Protein AF-A0A835G910-F1 (afdb_monomer)

Secondary structure (DSSP, 8-state):
---PPPHHHHHHHHTTS-HHHHHHHTTT-HHHHHHHHHHHHH-THHHHHHHHHS-HHHHHHHHHHH-TTS--S-GGG---HHHHHHHHHHHHHHHHHHHSPPPP-----TTTS-SEEEEEEETTEEEEEETTSEEEEEETTB-SS-SEEEE-SS-EEEEEEEEETTEEEEEEEETT-BEEEEETTTTEEEE-TT-B-SEEEE-SSSS-EEEEETTEEEEE--------S--

Nearest PDB structures (foldseek):
  5juy-assembly1_G  TM=7.489E-01  e=8.190E-05  Homo sapiens
  7mq9-assembly1_LR  TM=7.964E-01  e=1.642E-04  Homo sapiens
  5juy-assembly1_A  TM=7.489E-01  e=1.302E-04  Homo sapiens
  8d30-assembly1_A  TM=7.767E-01  e=3.915E-04  Homo sapiens
  5l9u-assembly1_R  TM=7.281E-01  e=4.463E-03  Homo sapiens

Sequence (231 aa):
MEMIFPNEVWLEIFKKIDMQKLMELRLVCHQFYDLIEYLLNTNPEWKVLADETILYECLEMTMQRAYPYELVSHWMDIHDPVLWRGTYLSYKKWQKVLVNTFTQDTIDTTASFGNISCICTFDTFIAIAFDNGFIAVYSIDDISNPFYVANHGNDLVQVEFWYADGKVMVVSVGVDCALKFWDTQSKNEISSNGFFANSISSGECRHFCIGDMGGILTSYERVDNLYNIGT

InterPro domains:
  IPR001810 F-box domain [PF12937] (6-37)
  IPR001810 F-box domain [PS50181] (1-49)
  IPR001810 F-box domain [SM00256] (5-45)
  IPR015943 WD40/YVTN repeat-like-containing domain superfamily [G3DSA:2.130.10.10] (88-225)
  IPR036047 F-box-like domain superfamily [SSF81383] (5-94)
  IPR036322 WD40-repeat-containing domain superfamily [SSF50978] (107-194)

pLDDT: mean 88.18, std 12.1, range [39.59, 97.88]

Foldseek 3Di:
DDDDDDLVVVLVVLVPDDLVVLVVQLPVDVSSVVSSCVCQQPDQCLQVLCPVPPDPVCQQVLLCVLPVPDPRPPVVPDRGSVSSSSSNVSVVVVVCVVVDDDDDDDQDPDPPAAAFQDWEDDDQKIWTAHQQQKIFIPGVVDSPGGLAIDGRRHGWNDKYWADAPNFIWIWTAHPVQWIWIAGSVVNDTPDTPPHGAPDWDYDPPHAWIWGHHPNDTDTDHDDDPPPPDDD

Solvent-accessible surface area (backbone atoms only — not comparable to full-atom values): 13536 Å² total; per-residue (Å²): 131,86,85,73,77,55,69,69,59,50,51,60,54,54,74,75,46,57,71,69,61,48,62,58,48,37,73,74,41,71,70,44,27,54,56,44,50,52,50,58,50,65,34,64,61,29,47,56,54,30,63,75,72,41,57,77,91,46,45,60,62,36,35,36,69,55,36,77,86,52,91,73,86,58,66,87,78,62,77,58,20,49,62,28,40,44,21,38,52,42,50,52,51,54,56,44,64,76,70,50,86,76,87,86,82,82,74,88,56,80,88,81,51,65,54,79,54,35,70,31,75,53,96,60,35,38,40,41,30,10,49,66,10,36,32,41,30,27,35,72,93,46,59,88,52,60,82,42,75,50,71,74,77,42,37,39,66,45,53,41,62,42,59,44,94,96,41,60,27,42,37,38,28,27,79,85,23,42,30,37,35,31,36,66,85,80,69,41,79,74,49,50,86,94,41,65,21,79,47,77,48,60,50,96,88,69,36,38,41,37,24,34,50,95,87,44,79,43,79,44,70,84,76,75,84,77,84,78,74,84,132

Organism: Spodoptera exigua (NCBI:txid7107)

Mean predicted aligned error: 8.83 Å

Radius of gyration: 24.17 Å; Cα contacts (8 Å, |Δi|>4): 363; chains: 1; bounding box: 60×42×68 Å

Structure (mmCIF, N/CA/C/O backbone):
data_AF-A0A835G910-F1
#
_entry.id   AF-A0A835G910-F1
#
loop_
_atom_site.group_PDB
_atom_site.id
_atom_site.type_symbol
_atom_site.label_atom_id
_atom_site.label_alt_id
_atom_site.label_comp_id
_atom_site.label_asym_id
_atom_site.label_entity_id
_atom_site.label_seq_id
_atom_site.pdbx_PDB_ins_code
_atom_site.Cartn_x
_atom_site.Cartn_y
_atom_site.Cartn_z
_atom_site.occupancy
_atom_site.B_iso_or_equiv
_atom_site.auth_seq_id
_atom_site.auth_comp_id
_atom_site.auth_asym_id
_atom_site.auth_atom_id
_atom_site.pdbx_PDB_model_num
ATOM 1 N N . MET A 1 1 ? -37.571 -22.398 23.770 1.00 51.44 1 MET A N 1
ATOM 2 C CA . MET A 1 1 ? -37.413 -21.069 23.152 1.00 51.44 1 MET A CA 1
ATOM 3 C C . MET A 1 1 ? -36.401 -20.354 24.027 1.00 51.44 1 MET A C 1
ATOM 5 O O . MET A 1 1 ? -36.737 -20.038 25.161 1.00 51.44 1 MET A O 1
ATOM 9 N N . GLU A 1 2 ? -35.136 -20.296 23.609 1.00 64.50 2 GLU A N 1
ATOM 10 C CA . GLU A 1 2 ? -34.107 -19.598 24.390 1.00 64.50 2 GLU A CA 1
ATOM 11 C C . GLU A 1 2 ? -34.466 -18.114 24.422 1.00 64.50 2 GLU A C 1
ATOM 13 O O . GLU A 1 2 ? -34.648 -17.489 23.378 1.00 64.50 2 GLU A O 1
ATOM 18 N N . MET A 1 3 ? -34.658 -17.573 25.623 1.00 57.66 3 MET A N 1
ATOM 19 C CA . MET A 1 3 ? -34.882 -16.145 25.793 1.00 57.66 3 MET A CA 1
ATOM 20 C C . MET A 1 3 ? -33.545 -15.438 25.599 1.00 57.66 3 MET A C 1
ATOM 22 O O . MET A 1 3 ? -32.715 -15.407 26.504 1.00 57.66 3 MET A O 1
ATOM 26 N N . ILE A 1 4 ? -33.332 -14.902 24.402 1.00 87.44 4 ILE A N 1
ATOM 27 C CA . ILE A 1 4 ? -32.224 -13.995 24.113 1.00 87.44 4 ILE A CA 1
ATOM 28 C C . ILE A 1 4 ? -32.605 -12.625 24.684 1.00 87.44 4 ILE A C 1
ATOM 30 O O . ILE A 1 4 ? -33.729 -12.158 24.486 1.00 87.44 4 ILE A O 1
ATOM 34 N N . PHE A 1 5 ? -31.692 -11.990 25.422 1.00 94.38 5 PHE A N 1
ATOM 35 C CA . PHE A 1 5 ? -31.911 -10.627 25.904 1.00 94.38 5 PHE A CA 1
ATOM 36 C C . PHE A 1 5 ? -32.146 -9.659 24.726 1.00 94.38 5 PHE A C 1
ATOM 38 O O . PHE A 1 5 ? -31.501 -9.809 23.685 1.00 94.38 5 PHE A O 1
ATOM 45 N N . PRO A 1 6 ? -33.022 -8.649 24.879 1.00 96.19 6 PRO A N 1
ATOM 46 C CA . PRO A 1 6 ? -33.164 -7.573 23.899 1.00 96.19 6 PRO A CA 1
ATOM 47 C C . PRO A 1 6 ? -31.840 -6.835 23.645 1.00 96.19 6 PRO A C 1
ATOM 49 O O . PRO A 1 6 ? -30.977 -6.769 24.525 1.00 96.19 6 PRO A O 1
ATOM 52 N N . ASN A 1 7 ? -31.692 -6.243 22.456 1.00 96.50 7 ASN A N 1
ATOM 53 C CA . ASN A 1 7 ? -30.478 -5.524 22.050 1.00 96.50 7 ASN A CA 1
ATOM 54 C C . ASN A 1 7 ? -30.114 -4.394 23.024 1.00 96.50 7 ASN A C 1
ATOM 56 O O . ASN A 1 7 ? -28.942 -4.180 23.311 1.00 96.50 7 ASN A O 1
ATOM 60 N N . GLU A 1 8 ? -31.108 -3.707 23.581 1.00 97.00 8 GLU A N 1
ATOM 61 C CA . GLU A 1 8 ? -30.927 -2.611 24.534 1.00 97.00 8 GLU A CA 1
ATOM 62 C C . GLU A 1 8 ? -30.255 -3.097 25.823 1.00 97.00 8 GLU A C 1
ATOM 64 O O . GLU A 1 8 ? -29.371 -2.432 26.359 1.00 97.00 8 GLU A O 1
ATOM 69 N N . VAL A 1 9 ? -30.627 -4.293 26.292 1.00 97.31 9 VAL A N 1
ATOM 70 C CA . VAL A 1 9 ? -30.024 -4.911 27.479 1.00 97.31 9 VAL A CA 1
ATOM 71 C C . VAL A 1 9 ? -28.571 -5.285 27.195 1.00 97.31 9 VAL A C 1
ATOM 73 O O . VAL A 1 9 ? -27.700 -5.018 28.022 1.00 97.31 9 VAL A O 1
ATOM 76 N N . TRP A 1 10 ? -28.284 -5.840 26.014 1.00 97.31 10 TRP A N 1
ATOM 77 C CA . TRP A 1 10 ? -26.910 -6.136 25.602 1.00 97.31 10 TRP A CA 1
ATOM 78 C C . TRP A 1 10 ? -26.043 -4.884 25.496 1.00 97.31 10 TRP A C 1
ATOM 80 O O . TRP A 1 10 ? -24.913 -4.899 25.975 1.00 97.31 10 TRP A O 1
ATOM 90 N N . LEU A 1 11 ? -26.567 -3.791 24.937 1.00 97.62 11 LEU A N 1
ATOM 91 C CA . LEU A 1 11 ? -25.843 -2.522 24.852 1.00 97.62 11 LEU A CA 1
ATOM 92 C C . LEU A 1 11 ? -25.475 -1.988 26.244 1.00 97.62 11 LEU A C 1
ATOM 94 O O . LEU A 1 11 ? -24.344 -1.552 26.447 1.00 97.62 11 LEU A O 1
ATOM 98 N N . GLU A 1 12 ? -26.384 -2.066 27.219 1.00 97.81 12 GLU A N 1
ATOM 99 C CA . GLU A 1 12 ? -26.088 -1.669 28.602 1.00 97.81 12 GLU A CA 1
ATOM 100 C C . GLU A 1 12 ? -25.053 -2.576 29.274 1.00 97.81 12 GLU A C 1
ATOM 102 O O . GLU A 1 12 ? -24.200 -2.084 30.014 1.00 97.81 12 GLU A O 1
ATOM 107 N N . ILE A 1 13 ? -25.073 -3.882 28.986 1.00 97.38 13 ILE A N 1
ATOM 108 C CA . ILE A 1 13 ? -24.040 -4.816 29.452 1.00 97.38 13 ILE A CA 1
ATOM 109 C C . ILE A 1 13 ? -22.684 -4.447 28.841 1.00 97.38 13 ILE A C 1
ATOM 111 O O . ILE A 1 13 ? -21.707 -4.272 29.566 1.00 97.38 13 ILE A O 1
ATOM 115 N N . PHE A 1 14 ? -22.621 -4.283 27.521 1.00 97.56 14 PHE A N 1
ATOM 116 C CA . PHE A 1 14 ? -21.398 -3.977 26.783 1.00 97.56 14 PHE A CA 1
ATOM 117 C C . PHE A 1 14 ? -20.762 -2.646 27.191 1.00 97.56 14 PHE A C 1
ATOM 119 O O . PHE A 1 14 ? -19.541 -2.579 27.296 1.00 97.56 14 PHE A O 1
ATOM 126 N N . LYS A 1 15 ? -21.556 -1.625 27.539 1.00 96.31 15 LYS A N 1
ATOM 127 C CA . LYS A 1 15 ? -21.057 -0.356 28.108 1.00 96.31 15 LYS A CA 1
ATOM 128 C C . LYS A 1 15 ? -20.297 -0.515 29.433 1.00 96.31 15 LYS A C 1
ATOM 130 O O . LYS A 1 15 ? -19.615 0.414 29.852 1.00 96.31 15 LYS A O 1
ATOM 135 N N . LYS A 1 16 ? -20.444 -1.643 30.137 1.00 96.88 16 LYS A N 1
ATOM 136 C CA . LYS A 1 16 ? -19.723 -1.938 31.392 1.00 96.88 16 LYS A CA 1
ATOM 137 C C . LYS A 1 16 ? -18.460 -2.769 31.180 1.00 96.88 16 LYS A C 1
ATOM 139 O O . LYS A 1 16 ? -17.749 -3.035 32.148 1.00 96.88 16 LYS A O 1
ATOM 144 N N . ILE A 1 17 ? -18.199 -3.207 29.953 1.00 96.12 17 ILE A N 1
ATOM 145 C CA . ILE A 1 17 ? -17.043 -4.027 29.601 1.00 96.12 17 ILE A CA 1
ATOM 146 C C . ILE A 1 17 ? -15.925 -3.104 29.120 1.00 96.12 17 ILE A C 1
ATOM 148 O O . ILE A 1 17 ? -16.169 -2.138 28.403 1.00 96.12 17 ILE A O 1
ATOM 152 N N . ASP A 1 18 ? -14.688 -3.399 29.520 1.00 93.06 18 ASP A N 1
ATOM 153 C CA . ASP A 1 18 ? -13.531 -2.670 29.016 1.00 93.06 18 ASP A CA 1
ATOM 154 C C . ASP A 1 18 ? -13.390 -2.828 27.494 1.00 93.06 18 ASP A C 1
ATOM 156 O O . ASP A 1 18 ? -13.735 -3.854 26.905 1.00 93.06 18 ASP A O 1
ATOM 160 N N . MET A 1 19 ? -12.860 -1.795 26.848 1.00 89.69 19 MET A N 1
ATOM 161 C CA . MET A 1 19 ? -12.811 -1.703 25.391 1.00 89.69 19 MET A CA 1
ATOM 162 C C . MET A 1 19 ? -12.009 -2.841 24.738 1.00 89.69 19 MET A C 1
ATOM 164 O O . MET A 1 19 ? -12.332 -3.261 23.627 1.00 89.69 19 MET A O 1
ATOM 168 N N . GLN A 1 20 ? -10.997 -3.380 25.428 1.00 86.81 20 GLN A N 1
ATOM 169 C CA . GLN A 1 20 ? -10.209 -4.507 24.931 1.00 86.81 20 GLN A CA 1
ATOM 170 C C . GLN A 1 20 ? -11.054 -5.783 24.865 1.00 86.81 20 GLN A C 1
ATOM 172 O O . GLN A 1 20 ? -11.150 -6.391 23.800 1.00 86.81 20 GLN A O 1
ATOM 177 N N . LYS A 1 21 ? -11.722 -6.160 25.961 1.00 94.38 21 LYS A N 1
ATOM 178 C CA . LYS A 1 21 ? -12.641 -7.309 25.959 1.00 94.38 21 LYS A CA 1
ATOM 179 C C . LYS A 1 21 ? -13.809 -7.104 25.006 1.00 94.38 21 LYS A C 1
ATOM 181 O O . LYS A 1 21 ? -14.261 -8.052 24.370 1.00 94.38 21 LYS A O 1
ATOM 186 N N . LEU A 1 22 ? -14.285 -5.868 24.870 1.00 94.81 22 LEU A N 1
ATOM 187 C CA . LEU A 1 22 ? -15.349 -5.542 23.932 1.00 94.81 22 LEU A CA 1
ATOM 188 C C . LEU A 1 22 ? -14.925 -5.840 22.482 1.00 94.81 22 LEU A C 1
ATOM 190 O O . LEU A 1 22 ? -15.699 -6.414 21.722 1.00 94.81 22 LEU A O 1
ATOM 194 N N . MET A 1 23 ? -13.673 -5.548 22.116 1.00 91.50 23 MET A N 1
ATOM 195 C CA . MET A 1 23 ? -13.124 -5.908 20.804 1.00 91.50 23 MET A CA 1
ATOM 196 C C . MET A 1 23 ? -13.056 -7.425 20.578 1.00 91.50 23 MET A C 1
ATOM 198 O O . MET A 1 23 ? -13.309 -7.871 19.462 1.00 91.50 23 MET A O 1
ATOM 202 N N . GLU A 1 24 ? -12.756 -8.217 21.609 1.00 94.44 24 GLU A N 1
ATOM 203 C CA . GLU A 1 24 ? -12.730 -9.687 21.528 1.00 94.44 24 GLU A CA 1
ATOM 204 C C . GLU A 1 24 ? -14.141 -10.277 21.361 1.00 94.44 24 GLU A C 1
ATOM 206 O O . GLU A 1 24 ? -14.349 -11.189 20.558 1.00 94.44 24 GLU A O 1
ATOM 211 N N . LEU A 1 25 ? -15.138 -9.710 22.050 1.00 96.69 25 LEU A N 1
ATOM 212 C CA . LEU A 1 25 ? -16.534 -10.161 21.989 1.00 96.69 25 LEU A CA 1
ATOM 213 C C . LEU A 1 25 ? -17.178 -10.008 20.602 1.00 96.69 25 LEU A C 1
ATOM 215 O O . LEU A 1 25 ? -18.154 -10.699 20.306 1.00 96.69 25 LEU A O 1
ATOM 219 N N . ARG A 1 26 ? -16.609 -9.176 19.720 1.00 95.88 26 ARG A N 1
ATOM 220 C CA . ARG A 1 26 ? -17.032 -9.056 18.310 1.00 95.88 26 ARG A CA 1
ATOM 221 C C . ARG A 1 26 ? -16.946 -10.376 17.546 1.00 95.88 26 ARG A C 1
ATOM 223 O O . ARG A 1 26 ? -17.646 -10.546 16.555 1.00 95.88 26 ARG A O 1
ATOM 230 N N . LEU A 1 27 ? -16.088 -11.296 17.989 1.00 95.38 27 LEU A N 1
ATOM 231 C CA . LEU A 1 27 ? -15.851 -12.580 17.328 1.00 95.38 27 LEU A CA 1
ATOM 232 C C . LEU A 1 27 ? -16.850 -13.672 17.745 1.00 95.38 27 LEU A C 1
ATOM 234 O O . LEU A 1 27 ? -16.805 -14.769 17.196 1.00 95.38 27 LEU A O 1
ATOM 238 N N . VAL A 1 28 ? -17.741 -13.399 18.707 1.00 96.25 28 VAL A N 1
ATOM 239 C CA . VAL A 1 28 ? -18.677 -14.399 19.250 1.00 96.25 28 VAL A CA 1
ATOM 240 C C . VAL A 1 28 ? -19.789 -14.732 18.254 1.00 96.25 28 VAL A C 1
ATOM 242 O O . VAL A 1 28 ? -20.023 -15.901 17.953 1.00 96.25 28 VAL A O 1
ATOM 245 N N . CYS A 1 29 ? -20.502 -13.719 17.755 1.00 95.88 29 CYS A N 1
ATOM 246 C CA . CYS A 1 29 ? -21.565 -13.879 16.763 1.00 95.88 29 CYS A CA 1
ATOM 247 C C . CYS A 1 29 ? -21.855 -12.554 16.038 1.00 95.88 29 CYS A C 1
ATOM 249 O O . CYS A 1 29 ? -21.469 -11.482 16.503 1.00 95.88 29 CYS A O 1
ATOM 251 N N . HIS A 1 30 ? -22.593 -12.621 14.924 1.00 95.94 30 HIS A N 1
ATOM 252 C CA . HIS A 1 30 ? -22.945 -11.442 14.121 1.00 95.94 30 HIS A CA 1
ATOM 253 C C . HIS A 1 30 ? -23.729 -10.386 14.918 1.00 95.94 30 HIS A C 1
ATOM 255 O O . HIS A 1 30 ? -23.443 -9.200 14.821 1.00 95.94 30 HIS A O 1
ATOM 261 N N . GLN A 1 31 ? -24.677 -10.802 15.766 1.00 95.62 31 GLN A N 1
ATOM 262 C CA . GLN A 1 31 ? -25.441 -9.863 16.595 1.00 95.62 31 GLN A CA 1
ATOM 263 C C . GLN A 1 31 ? -24.531 -9.086 17.559 1.00 95.62 31 GLN A C 1
ATOM 265 O O . GLN A 1 31 ? -24.699 -7.882 17.737 1.00 95.62 31 GLN A O 1
ATOM 270 N N . PHE A 1 32 ? -23.558 -9.762 18.178 1.00 97.12 32 PHE A N 1
ATOM 271 C CA . PHE A 1 32 ? -22.584 -9.108 19.053 1.00 97.12 32 PHE A CA 1
ATOM 272 C C . PHE A 1 32 ? -21.709 -8.152 18.256 1.00 97.12 32 PHE A C 1
ATOM 274 O O . PHE A 1 32 ? -21.513 -7.023 18.692 1.00 97.12 32 PHE A O 1
ATOM 281 N N . TYR A 1 33 ? -21.240 -8.574 17.080 1.00 97.12 33 TYR A N 1
ATOM 282 C CA . TYR A 1 33 ? -20.486 -7.715 16.177 1.00 97.12 33 TYR A CA 1
ATOM 283 C C . TYR A 1 33 ? -21.224 -6.397 15.904 1.00 97.12 33 TYR A C 1
ATOM 285 O O . TYR A 1 33 ? -20.656 -5.339 16.156 1.00 97.12 33 TYR A O 1
ATOM 293 N N . ASP A 1 34 ? -22.491 -6.452 15.485 1.00 97.44 34 ASP A N 1
ATOM 294 C CA . ASP A 1 34 ? -23.269 -5.259 15.124 1.00 97.44 34 ASP A CA 1
ATOM 295 C C . ASP A 1 34 ? -23.470 -4.306 16.311 1.00 97.44 34 ASP A C 1
ATOM 297 O O . ASP A 1 34 ? -23.251 -3.098 16.201 1.00 97.44 34 ASP A O 1
ATOM 301 N N . LEU A 1 35 ? -23.864 -4.847 17.469 1.00 97.88 35 LEU A N 1
ATOM 302 C CA . LEU A 1 35 ? -24.107 -4.050 18.676 1.00 97.88 35 LEU A CA 1
ATOM 303 C C . LEU A 1 35 ? -22.820 -3.427 19.218 1.00 97.88 35 LEU A C 1
ATOM 305 O O . LEU A 1 35 ? -22.817 -2.278 19.663 1.00 97.88 35 LEU A O 1
ATOM 309 N N . ILE A 1 36 ? -21.722 -4.177 19.176 1.00 97.56 36 ILE A N 1
ATOM 310 C CA . ILE A 1 36 ? -20.419 -3.695 19.613 1.00 97.56 36 ILE A CA 1
ATOM 311 C C . ILE A 1 36 ? -19.896 -2.641 18.641 1.00 97.56 36 ILE A C 1
ATOM 313 O O . ILE A 1 36 ? -19.442 -1.595 19.090 1.00 97.56 36 ILE A O 1
ATOM 317 N N . GLU A 1 37 ? -19.992 -2.857 17.330 1.00 96.75 37 GLU A N 1
ATOM 318 C CA . GLU A 1 37 ? -19.599 -1.856 16.336 1.00 96.75 37 GLU A CA 1
ATOM 319 C C . GLU A 1 37 ? -20.382 -0.557 16.503 1.00 96.75 37 GLU A C 1
ATOM 321 O O . GLU A 1 37 ? -19.784 0.517 16.483 1.00 96.75 37 GLU A O 1
ATOM 326 N N . TYR A 1 38 ? -21.690 -0.640 16.757 1.00 97.12 38 TYR A N 1
ATOM 327 C CA . TYR A 1 38 ? -22.499 0.532 17.076 1.00 97.12 38 TYR A CA 1
ATOM 328 C C . TYR A 1 38 ? -21.955 1.298 18.296 1.00 97.12 38 TYR A C 1
ATOM 330 O O . TYR A 1 38 ? -21.775 2.515 18.228 1.00 97.12 38 TYR A O 1
ATOM 338 N N . LEU A 1 39 ? -21.638 0.605 19.396 1.00 96.94 39 LEU A N 1
ATOM 339 C CA . LEU A 1 39 ? -21.062 1.238 20.589 1.00 96.94 39 LEU A CA 1
ATOM 340 C C . LEU A 1 39 ? -19.685 1.839 20.317 1.00 96.94 39 LEU A C 1
ATOM 342 O O . LEU A 1 39 ? -19.416 2.972 20.703 1.00 96.94 39 LEU A O 1
ATOM 346 N N . LEU A 1 40 ? -18.808 1.100 19.641 1.00 95.38 40 LEU A N 1
ATOM 347 C CA . LEU A 1 40 ? -17.456 1.561 19.352 1.00 95.38 40 LEU A CA 1
ATOM 348 C C . LEU A 1 40 ? -17.468 2.765 18.404 1.00 95.38 40 LEU A C 1
ATOM 350 O O . LEU A 1 40 ? -16.673 3.674 18.599 1.00 95.38 40 LEU A O 1
ATOM 354 N N . ASN A 1 41 ? -18.372 2.817 17.425 1.00 95.69 41 ASN A N 1
ATOM 355 C CA . ASN A 1 41 ? -18.473 3.932 16.476 1.00 95.69 41 ASN A CA 1
ATOM 356 C C . ASN A 1 41 ? -19.171 5.169 17.052 1.00 95.69 41 ASN A C 1
ATOM 358 O O . ASN A 1 41 ? -19.133 6.231 16.440 1.00 95.69 41 ASN A O 1
ATOM 362 N N . THR A 1 42 ? -19.797 5.054 18.224 1.00 96.31 42 THR A N 1
ATOM 363 C CA . THR A 1 42 ? -20.460 6.176 18.908 1.00 96.31 42 THR A CA 1
ATOM 364 C C . THR A 1 42 ? -19.734 6.621 20.177 1.00 96.31 42 THR A C 1
ATOM 366 O O . THR A 1 42 ? -20.126 7.625 20.768 1.00 96.31 42 THR A O 1
ATOM 369 N N . ASN A 1 43 ? -18.673 5.921 20.599 1.00 94.88 43 ASN A N 1
ATOM 370 C CA . ASN A 1 43 ? -17.963 6.228 21.838 1.00 94.88 43 ASN A CA 1
ATOM 371 C C . ASN A 1 43 ? -16.996 7.426 21.666 1.00 94.88 43 ASN A C 1
ATOM 373 O O . ASN A 1 43 ? -15.967 7.279 21.004 1.00 94.88 43 ASN A O 1
ATOM 377 N N . PRO A 1 44 ? -17.244 8.591 22.299 1.00 94.88 44 PRO A N 1
ATOM 378 C CA . PRO A 1 44 ? -16.357 9.752 22.199 1.00 94.88 44 PRO A CA 1
ATOM 379 C C . PRO A 1 44 ? -15.003 9.565 22.909 1.00 94.88 44 PRO A C 1
ATOM 381 O O . PRO A 1 44 ? -14.077 10.341 22.669 1.00 94.88 44 PRO A O 1
ATOM 384 N N . GLU A 1 45 ? -14.853 8.544 23.760 1.00 94.38 45 GLU A N 1
ATOM 385 C CA . GLU A 1 45 ? -13.610 8.259 24.492 1.00 94.38 45 GLU A CA 1
ATOM 386 C C . GLU A 1 45 ? -12.432 7.936 23.567 1.00 94.38 45 GLU A C 1
ATOM 388 O O . GLU A 1 45 ? -11.285 8.075 23.980 1.00 94.38 45 GLU A O 1
ATOM 393 N N . TRP A 1 46 ? -12.675 7.567 22.304 1.00 95.50 46 TRP A N 1
ATOM 394 C CA . TRP A 1 46 ? -11.597 7.362 21.334 1.00 95.50 46 TRP A CA 1
ATOM 395 C C . TRP A 1 46 ? -10.717 8.591 21.144 1.00 95.50 46 TRP A C 1
ATOM 397 O O . TRP A 1 46 ? -9.509 8.437 20.979 1.00 95.50 46 TRP A O 1
ATOM 407 N N . LYS A 1 47 ? -11.304 9.794 21.194 1.00 96.25 47 LYS A N 1
ATOM 408 C CA . LYS A 1 47 ? -10.538 11.040 21.117 1.00 96.25 47 LYS A CA 1
ATOM 409 C C . LYS A 1 47 ? -9.599 11.166 22.311 1.00 96.25 47 LYS A C 1
ATOM 411 O O . LYS A 1 47 ? -8.406 11.353 22.126 1.00 96.25 47 LYS A O 1
ATOM 416 N N . VAL A 1 48 ? -10.126 10.952 23.518 1.00 95.50 48 VAL A N 1
ATOM 417 C CA . VAL A 1 48 ? -9.346 10.996 24.765 1.00 95.50 48 VAL A CA 1
ATOM 418 C C . VAL A 1 48 ? -8.211 9.970 24.730 1.00 95.50 48 VAL A C 1
ATOM 420 O O . VAL A 1 48 ? -7.064 10.310 24.990 1.00 95.50 48 VAL A O 1
ATOM 423 N N . LEU A 1 49 ? -8.499 8.731 24.321 1.00 94.69 49 LEU A N 1
ATOM 424 C CA . LEU A 1 49 ? -7.489 7.678 24.203 1.00 94.69 49 LEU A CA 1
ATOM 425 C C . LEU A 1 49 ? -6.401 8.016 23.179 1.00 94.69 49 LEU A C 1
ATOM 427 O O . LEU A 1 49 ? -5.226 7.730 23.417 1.00 94.69 49 LEU A O 1
ATOM 431 N N . ALA A 1 50 ? -6.772 8.585 22.031 1.00 95.69 50 ALA A N 1
ATOM 432 C CA . ALA A 1 50 ? -5.817 9.027 21.023 1.00 95.69 50 ALA A CA 1
ATOM 433 C C . ALA A 1 50 ? -4.939 10.167 21.558 1.00 95.69 50 ALA A C 1
ATOM 435 O O . ALA A 1 50 ? -3.717 10.049 21.488 1.00 95.69 50 ALA A O 1
ATOM 436 N N . ASP A 1 51 ? -5.547 11.195 22.153 1.00 95.31 51 ASP A N 1
ATOM 437 C CA . ASP A 1 51 ? -4.861 12.364 22.714 1.00 95.31 51 ASP A CA 1
ATOM 438 C C . ASP A 1 51 ? -3.891 11.986 23.850 1.00 95.31 51 ASP A C 1
ATOM 440 O O . ASP A 1 51 ? -2.807 12.553 23.959 1.00 95.31 51 ASP A O 1
ATOM 444 N N . GLU A 1 52 ? -4.241 11.004 24.686 1.00 96.12 52 GLU A N 1
ATOM 445 C CA . GLU A 1 52 ? -3.388 10.547 25.792 1.00 96.12 52 GLU A CA 1
ATOM 446 C C . GLU A 1 52 ? -2.253 9.608 25.349 1.00 96.12 52 GLU A C 1
ATOM 448 O O . GLU A 1 52 ? -1.216 9.531 26.012 1.00 96.12 52 GLU A O 1
ATOM 453 N N . THR A 1 53 ? -2.438 8.851 24.259 1.00 95.31 53 THR A N 1
ATOM 454 C CA . THR A 1 53 ? -1.498 7.780 23.868 1.00 95.31 53 THR A CA 1
ATOM 455 C C . THR A 1 53 ? -0.564 8.183 22.723 1.00 95.31 53 THR A C 1
ATOM 457 O O . THR A 1 53 ? 0.547 7.648 22.609 1.00 95.31 53 THR A O 1
ATOM 460 N N . ILE A 1 54 ? -1.016 9.067 21.835 1.00 95.94 54 ILE A N 1
ATOM 461 C CA . ILE A 1 54 ? -0.289 9.489 20.637 1.00 95.94 54 ILE A CA 1
ATOM 462 C C . ILE A 1 54 ? 0.335 10.851 20.922 1.00 95.94 54 ILE A C 1
ATOM 464 O O . ILE A 1 54 ? -0.326 11.749 21.432 1.00 95.94 54 ILE A O 1
ATOM 468 N N . LEU A 1 55 ? 1.614 11.017 20.574 1.00 95.25 55 LEU A N 1
ATOM 469 C CA . LEU A 1 55 ? 2.254 12.328 20.650 1.00 95.25 55 LEU A CA 1
ATOM 470 C C . LEU A 1 55 ? 1.476 13.331 19.797 1.00 95.25 55 LEU A C 1
ATOM 472 O O . LEU A 1 55 ? 1.107 13.030 18.661 1.00 95.25 55 LEU A O 1
ATOM 476 N N . TYR A 1 56 ? 1.268 14.523 20.342 1.00 92.69 56 TYR A N 1
ATOM 477 C CA . TYR A 1 56 ? 0.488 15.581 19.711 1.00 92.69 56 TYR A CA 1
ATOM 478 C C . TYR A 1 56 ? 0.972 15.887 18.283 1.00 92.69 56 TYR A C 1
ATOM 480 O O . TYR A 1 56 ? 0.176 15.986 17.353 1.00 92.69 56 TYR A O 1
ATOM 488 N N . GLU A 1 57 ? 2.289 15.926 18.083 1.00 92.56 57 GLU A N 1
ATOM 489 C CA . GLU A 1 57 ? 2.941 16.175 16.794 1.00 92.56 57 GLU A CA 1
ATOM 490 C C . GLU A 1 57 ? 2.744 15.030 15.785 1.00 92.56 57 GLU A C 1
ATOM 492 O O . GLU A 1 57 ? 2.968 15.199 14.589 1.00 92.56 57 GLU A O 1
ATOM 497 N N . CYS A 1 58 ? 2.338 13.848 16.254 1.00 93.50 58 CYS A N 1
ATOM 498 C CA . CYS A 1 58 ? 2.116 12.656 15.438 1.00 93.50 58 CYS A CA 1
ATOM 499 C C . CYS A 1 58 ? 0.633 12.390 15.144 1.00 93.50 58 CYS A C 1
ATOM 501 O O . CYS A 1 58 ? 0.346 11.527 14.310 1.00 93.50 58 CYS A O 1
ATOM 503 N N . LEU A 1 59 ? -0.304 13.083 15.803 1.00 94.06 59 LEU A N 1
ATOM 504 C CA . LEU A 1 59 ? -1.744 12.838 15.653 1.00 94.06 59 LEU A CA 1
ATOM 505 C C . LEU A 1 59 ? -2.214 13.046 14.215 1.00 94.06 59 LEU A C 1
ATOM 507 O O . LEU A 1 59 ? -2.815 12.142 13.637 1.00 94.06 59 LEU A O 1
ATOM 511 N N . GLU A 1 60 ? -1.873 14.188 13.618 1.00 93.06 60 GLU A N 1
ATOM 512 C CA . GLU A 1 60 ? -2.256 14.516 12.242 1.00 93.06 60 GLU A CA 1
ATOM 513 C C . GLU A 1 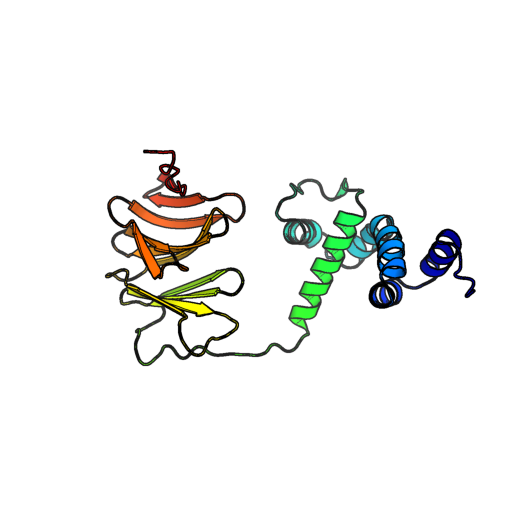60 ? -1.745 13.466 11.250 1.00 93.06 60 GLU A C 1
ATOM 515 O O . GLU A 1 60 ? -2.532 12.885 10.506 1.00 93.06 60 GLU A O 1
ATOM 520 N N . MET A 1 61 ? -0.448 13.138 11.303 1.00 91.12 61 MET A N 1
ATOM 521 C CA . MET A 1 61 ? 0.139 12.125 10.420 1.00 91.12 61 MET A CA 1
ATOM 522 C C . MET A 1 61 ? -0.473 10.738 10.639 1.00 91.12 61 MET A C 1
ATOM 524 O O . MET A 1 61 ? -0.651 9.974 9.691 1.00 91.12 61 MET A O 1
ATOM 528 N N . THR A 1 62 ? -0.786 10.379 11.886 1.00 94.31 62 THR A N 1
ATOM 529 C CA . THR A 1 62 ? -1.419 9.090 12.196 1.00 94.31 62 THR A CA 1
ATOM 530 C C . THR A 1 62 ? -2.827 9.029 11.616 1.00 94.31 62 THR A C 1
ATOM 532 O O . THR A 1 62 ? -3.209 8.002 11.054 1.00 94.31 62 THR A O 1
ATOM 535 N N . MET A 1 63 ? -3.579 10.126 11.719 1.00 94.62 63 MET A N 1
ATOM 536 C CA . MET A 1 63 ? -4.932 10.233 11.189 1.00 94.62 63 MET A CA 1
ATOM 537 C C . MET A 1 63 ? -4.928 10.212 9.657 1.00 94.62 63 MET A C 1
ATOM 539 O O . MET A 1 63 ? -5.664 9.427 9.070 1.00 94.62 63 MET A O 1
ATOM 543 N N . GLN A 1 64 ? -4.025 10.957 9.013 1.00 90.44 64 GLN A N 1
ATOM 544 C CA . GLN A 1 64 ? -3.819 10.915 7.559 1.00 90.44 64 GLN A CA 1
ATOM 545 C C . GLN A 1 64 ? -3.431 9.511 7.074 1.00 90.44 64 GLN A C 1
ATOM 547 O O . GLN A 1 64 ? -3.920 9.053 6.050 1.00 90.44 64 GLN A O 1
ATOM 552 N N . ARG A 1 65 ? -2.605 8.772 7.827 1.00 87.88 65 ARG A N 1
ATOM 553 C CA . ARG A 1 65 ? -2.285 7.370 7.499 1.00 87.88 65 ARG A CA 1
ATOM 554 C C . ARG A 1 65 ? -3.457 6.416 7.699 1.00 87.88 65 ARG A C 1
ATOM 556 O O . ARG A 1 65 ? -3.548 5.419 6.992 1.00 87.88 65 ARG A O 1
ATOM 563 N N . ALA A 1 66 ? -4.304 6.663 8.696 1.00 90.56 66 ALA A N 1
ATOM 564 C CA . ALA A 1 66 ? -5.506 5.865 8.921 1.00 90.56 66 ALA A CA 1
ATOM 565 C C . ALA A 1 66 ? -6.573 6.131 7.844 1.00 90.56 66 ALA A C 1
ATOM 567 O O . ALA A 1 66 ? -7.329 5.223 7.506 1.00 90.56 66 ALA A O 1
ATOM 568 N N . TYR A 1 67 ? -6.596 7.350 7.299 1.00 89.69 67 TYR A N 1
ATOM 569 C CA . TYR A 1 67 ? -7.593 7.839 6.350 1.00 89.69 67 TYR A CA 1
ATOM 570 C C . TYR A 1 67 ? -6.932 8.633 5.213 1.00 89.69 67 TYR A C 1
ATOM 572 O O . TYR A 1 67 ? -7.105 9.849 5.132 1.00 89.69 67 TYR A O 1
ATOM 580 N N . PRO A 1 68 ? -6.190 7.969 4.308 1.00 82.25 68 PRO A N 1
ATOM 581 C CA . PRO A 1 68 ? -5.415 8.648 3.261 1.00 82.25 68 PRO A CA 1
ATOM 582 C C . PRO A 1 68 ? -6.277 9.420 2.251 1.00 82.25 68 PRO A C 1
ATOM 584 O O . PRO A 1 68 ? -5.770 10.277 1.531 1.00 82.25 68 PRO A O 1
ATOM 587 N N . TYR A 1 69 ? -7.579 9.129 2.200 1.00 81.25 69 TYR A N 1
ATOM 588 C CA . TYR A 1 69 ? -8.536 9.774 1.301 1.00 81.25 69 TYR A CA 1
ATOM 589 C C . TYR A 1 69 ? -9.300 10.940 1.942 1.00 81.25 69 TYR A C 1
ATOM 591 O O . TYR A 1 69 ? -10.015 11.650 1.237 1.00 81.25 69 TYR A O 1
ATOM 599 N N . GLU A 1 70 ? -9.158 11.149 3.253 1.00 83.19 70 GLU A N 1
ATOM 600 C CA . GLU A 1 70 ? -9.813 12.239 3.972 1.00 83.19 70 GLU A CA 1
ATOM 601 C C . GLU A 1 70 ? -8.864 13.435 4.086 1.00 83.19 70 GLU A C 1
ATOM 603 O O . GLU A 1 70 ? -7.702 13.302 4.478 1.00 83.19 70 GLU A O 1
ATOM 608 N N . LEU A 1 71 ? -9.353 14.636 3.767 1.00 81.56 71 LEU A N 1
ATOM 609 C CA . LEU A 1 71 ? -8.564 15.855 3.936 1.00 81.56 71 LEU A CA 1
ATOM 610 C C . LEU A 1 71 ? -8.560 16.268 5.412 1.00 81.56 71 LEU A C 1
ATOM 612 O O . LEU A 1 71 ? -9.416 17.022 5.874 1.00 81.56 71 LEU A O 1
ATOM 616 N N . VAL A 1 72 ? -7.568 15.784 6.151 1.00 82.88 72 VAL A N 1
ATOM 617 C CA . VAL A 1 72 ? -7.374 16.107 7.567 1.00 82.88 72 VAL A CA 1
ATOM 618 C C . VAL A 1 72 ? -6.373 17.256 7.689 1.00 82.88 72 VAL A C 1
ATOM 620 O O . VAL A 1 72 ? -5.171 17.020 7.767 1.00 82.88 72 VAL A O 1
ATOM 623 N N . SER A 1 73 ? -6.861 18.500 7.687 1.00 78.12 73 SER A N 1
ATOM 624 C CA . SER A 1 73 ? -6.035 19.708 7.901 1.00 78.12 73 SER A CA 1
ATOM 625 C C . SER A 1 73 ? -6.279 20.396 9.252 1.00 78.12 73 SER A C 1
ATOM 627 O O . SER A 1 73 ? -5.468 21.206 9.692 1.00 78.12 73 SER A O 1
ATOM 629 N N . HIS A 1 74 ? -7.388 20.074 9.928 1.00 87.38 74 HIS A N 1
ATOM 630 C CA . HIS A 1 74 ? -7.789 20.660 11.215 1.00 87.38 74 HIS A CA 1
ATOM 631 C C . HIS A 1 74 ? -8.303 19.576 12.164 1.00 87.38 74 HIS A C 1
ATOM 633 O O . HIS A 1 74 ? -9.463 19.563 12.570 1.00 87.38 74 HIS A O 1
ATOM 639 N N . TRP A 1 75 ? -7.432 18.625 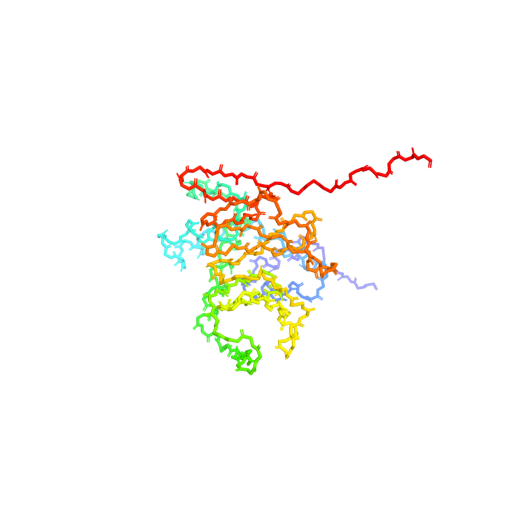12.505 1.00 89.88 75 TRP A N 1
ATOM 640 C CA . TRP A 1 75 ? -7.826 17.440 13.271 1.00 89.88 75 TRP A CA 1
ATOM 641 C C . TRP A 1 75 ? -8.443 17.761 14.644 1.00 89.88 75 TRP A C 1
ATOM 643 O O . TRP A 1 75 ? -9.254 16.988 15.149 1.00 89.88 75 TRP A O 1
ATOM 653 N N . MET A 1 76 ? -8.122 18.914 15.241 1.00 91.31 76 MET A N 1
ATOM 654 C CA . MET A 1 76 ? -8.692 19.340 16.527 1.00 91.31 76 MET A CA 1
ATOM 655 C C . MET A 1 76 ? -10.214 19.493 16.499 1.00 91.31 76 MET A C 1
ATOM 657 O O . MET A 1 76 ? -10.877 19.176 17.495 1.00 91.31 76 MET A O 1
ATOM 661 N N . ASP A 1 77 ? -10.742 19.940 15.358 1.00 93.62 77 ASP A N 1
ATOM 662 C CA . ASP A 1 77 ? -12.162 20.219 15.138 1.00 93.62 77 ASP A CA 1
ATOM 663 C C . ASP A 1 77 ? -12.947 18.951 14.764 1.00 93.62 77 ASP A C 1
ATOM 665 O O . ASP A 1 77 ? -14.171 18.972 14.625 1.00 93.62 77 ASP A O 1
ATOM 669 N N . ILE A 1 78 ? -12.259 17.814 14.619 1.00 93.62 78 ILE A N 1
ATOM 670 C CA . ILE A 1 78 ? -12.895 16.538 14.320 1.00 93.62 78 ILE A CA 1
ATOM 671 C C . ILE A 1 78 ? -13.569 16.007 15.586 1.00 93.62 78 ILE A C 1
ATOM 673 O O . ILE A 1 78 ? -12.940 15.774 16.627 1.00 93.62 78 ILE A O 1
ATOM 677 N N . HIS A 1 79 ? -14.874 15.775 15.469 1.00 94.00 79 HIS A N 1
ATOM 678 C CA . HIS A 1 79 ? -15.712 15.173 16.506 1.00 94.00 79 HIS A CA 1
ATOM 679 C C . HIS A 1 79 ? -16.196 13.766 16.149 1.00 94.00 79 HIS A C 1
ATOM 681 O O . HIS A 1 79 ? -16.846 13.136 16.978 1.00 94.00 79 HIS A O 1
ATOM 687 N N . ASP A 1 80 ? -15.885 13.274 14.947 1.00 95.19 80 ASP A N 1
ATOM 688 C CA . ASP A 1 80 ? -16.304 11.951 14.487 1.00 95.19 80 ASP A CA 1
ATOM 689 C C . ASP A 1 80 ? -15.574 10.842 15.273 1.00 95.19 80 ASP A C 1
ATOM 691 O O . ASP A 1 80 ? -14.356 10.678 15.114 1.00 95.19 80 ASP A O 1
ATOM 695 N N . PRO A 1 81 ? -16.281 10.057 16.110 1.00 95.12 81 PRO A N 1
ATOM 696 C CA . PRO A 1 81 ? -15.658 8.995 16.891 1.00 95.12 81 PRO A CA 1
ATOM 697 C C . PRO A 1 81 ? -15.037 7.892 16.027 1.00 95.12 81 PRO A C 1
ATOM 699 O O . PRO A 1 81 ? -14.088 7.247 16.469 1.00 95.12 81 PRO A O 1
ATOM 702 N N . VAL A 1 82 ? -15.527 7.679 14.801 1.00 95.19 82 VAL A N 1
ATOM 703 C CA . VAL A 1 82 ? -14.990 6.677 13.870 1.00 95.19 82 VAL A CA 1
ATOM 704 C C . VAL A 1 82 ? -13.588 7.077 13.425 1.00 95.19 82 VAL A C 1
ATOM 706 O O . VAL A 1 82 ? -12.662 6.263 13.498 1.00 95.19 82 VAL A O 1
ATOM 709 N N . LEU A 1 83 ? -13.386 8.346 13.053 1.00 95.44 83 LEU A N 1
ATOM 710 C CA . LEU A 1 83 ? -12.062 8.861 12.692 1.00 95.44 83 LEU A CA 1
ATOM 711 C C . LEU A 1 83 ? -11.078 8.727 13.861 1.00 95.44 83 LEU A C 1
ATOM 713 O O . LEU A 1 83 ? -9.965 8.217 13.696 1.00 95.44 83 LEU A O 1
ATOM 717 N N . TRP A 1 84 ? -11.505 9.075 15.073 1.00 96.56 84 TRP A N 1
ATOM 718 C CA . TRP A 1 84 ? -10.679 8.914 16.272 1.00 96.56 84 TRP A CA 1
ATOM 719 C C . TRP A 1 84 ? -10.348 7.452 16.579 1.00 96.56 84 TRP A C 1
ATOM 721 O O . TRP A 1 84 ? -9.189 7.120 16.845 1.00 96.56 84 TRP A O 1
ATOM 731 N N . ARG A 1 85 ? -11.331 6.555 16.455 1.00 95.38 85 ARG A N 1
ATOM 732 C CA . ARG A 1 85 ? -11.145 5.109 16.609 1.00 95.38 85 ARG A CA 1
ATOM 733 C C . ARG A 1 85 ? -10.096 4.574 15.641 1.00 95.38 85 ARG A C 1
ATOM 735 O O . ARG A 1 85 ? -9.155 3.907 16.069 1.00 95.38 85 ARG A O 1
ATOM 742 N N . GLY A 1 86 ? -10.233 4.855 14.345 1.00 95.38 86 GLY A N 1
ATOM 743 C CA . GLY A 1 86 ? -9.276 4.372 13.343 1.00 95.38 86 GLY A CA 1
ATOM 744 C C . GLY A 1 86 ? -7.879 4.954 13.533 1.00 95.38 86 GLY A C 1
ATOM 745 O O . GLY A 1 86 ? -6.899 4.227 13.388 1.00 95.38 86 GLY A O 1
ATOM 746 N N . THR A 1 87 ? -7.775 6.213 13.965 1.00 96.25 87 THR A N 1
ATOM 747 C CA . THR A 1 87 ? -6.492 6.850 14.306 1.00 96.25 87 THR A CA 1
ATOM 748 C C . THR A 1 87 ? -5.797 6.116 15.453 1.00 96.25 87 THR A C 1
ATOM 750 O O . THR A 1 87 ? -4.642 5.704 15.322 1.00 96.25 87 THR A O 1
ATOM 753 N N . TYR A 1 88 ? -6.512 5.863 16.553 1.00 95.88 88 TYR A N 1
ATOM 754 C CA . TYR A 1 88 ? -5.979 5.117 17.693 1.00 95.88 88 TYR A CA 1
ATOM 755 C C . TYR A 1 88 ? -5.569 3.685 17.316 1.00 95.88 88 TYR A C 1
ATOM 757 O O . TYR A 1 88 ? -4.481 3.221 17.670 1.00 95.88 88 TYR A O 1
ATOM 765 N N . LEU A 1 89 ? -6.418 2.973 16.569 1.00 94.38 89 LEU A N 1
ATOM 766 C CA . LEU A 1 89 ? -6.132 1.602 16.141 1.00 94.38 89 LEU A CA 1
ATOM 767 C C . LEU A 1 89 ? -4.950 1.537 15.164 1.00 94.38 89 LEU A C 1
ATOM 769 O O . LEU A 1 89 ? -4.127 0.626 15.275 1.00 94.38 89 LEU A O 1
ATOM 773 N N . SER A 1 90 ? -4.823 2.513 14.261 1.00 94.88 90 SER A N 1
ATOM 774 C CA . SER A 1 90 ? -3.664 2.668 13.376 1.00 94.88 90 SER A CA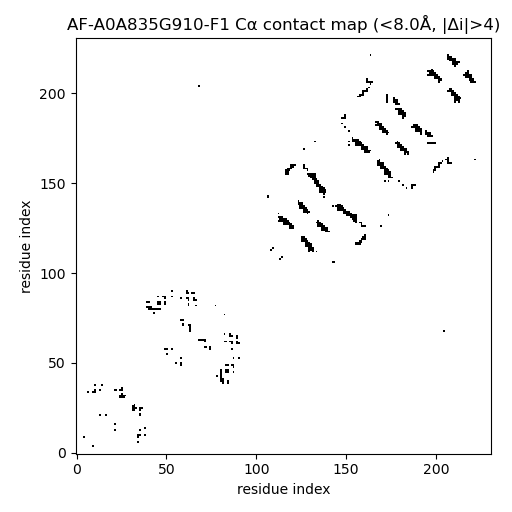 1
ATOM 775 C C . SER A 1 90 ? -2.385 2.828 14.194 1.00 94.88 90 SER A C 1
ATOM 777 O O . SER A 1 90 ? -1.446 2.050 14.029 1.00 94.88 90 SER A O 1
ATOM 779 N N . TYR A 1 91 ? -2.368 3.737 15.173 1.00 95.31 91 TYR A N 1
ATOM 780 C CA . TYR A 1 91 ? -1.227 3.892 16.077 1.00 95.31 91 TYR A CA 1
ATOM 781 C C . TYR A 1 91 ? -0.869 2.592 16.808 1.00 95.31 91 TYR A C 1
ATOM 783 O O . TYR A 1 91 ? 0.292 2.181 16.817 1.00 95.31 91 TYR A O 1
ATOM 791 N N . LYS A 1 92 ? -1.860 1.891 17.375 1.00 93.00 92 LYS A N 1
ATOM 792 C CA . LYS A 1 92 ? -1.632 0.601 18.047 1.00 93.00 92 LYS A CA 1
ATOM 793 C C . LYS A 1 92 ? -1.065 -0.459 17.107 1.00 93.00 92 LYS A C 1
ATOM 795 O O . LYS A 1 92 ? -0.208 -1.237 17.530 1.00 93.00 92 LYS A O 1
ATOM 800 N N . LYS A 1 93 ? -1.497 -0.485 15.843 1.00 91.62 93 LYS A N 1
ATOM 801 C CA . LYS A 1 93 ? -0.915 -1.351 14.810 1.00 91.62 93 LYS A CA 1
ATOM 802 C C . LYS A 1 93 ? 0.570 -1.032 14.614 1.00 91.62 93 LYS A C 1
ATOM 804 O O . LYS A 1 93 ? 1.382 -1.951 14.662 1.00 91.62 93 LYS A O 1
ATOM 809 N N . TRP A 1 94 ? 0.940 0.242 14.489 1.00 88.88 94 TRP A N 1
ATOM 810 C CA . TRP A 1 94 ? 2.341 0.658 14.340 1.00 88.88 94 TRP A CA 1
ATOM 811 C C . TRP A 1 94 ? 3.195 0.355 15.574 1.00 88.88 94 TRP A C 1
ATOM 813 O O . TRP A 1 94 ? 4.312 -0.133 15.431 1.00 88.88 94 TRP A O 1
ATOM 823 N N . GLN A 1 95 ? 2.663 0.541 16.787 1.00 91.25 95 GLN A N 1
ATOM 824 C CA . GLN A 1 95 ? 3.360 0.130 18.011 1.00 91.25 95 GLN A CA 1
ATOM 825 C C . GLN A 1 95 ? 3.665 -1.371 18.012 1.00 91.25 95 GLN A C 1
ATOM 827 O O . GLN A 1 95 ? 4.759 -1.774 18.399 1.00 91.25 95 GLN A O 1
ATOM 832 N N . LYS A 1 96 ? 2.721 -2.201 17.545 1.00 89.56 96 LYS A N 1
ATOM 833 C CA . LYS A 1 96 ? 2.934 -3.648 17.428 1.00 89.56 96 LYS A CA 1
ATOM 834 C C . LYS A 1 96 ? 4.039 -3.998 16.437 1.00 89.56 96 LYS A C 1
ATOM 836 O O . LYS A 1 96 ? 4.805 -4.906 16.724 1.00 89.56 96 LYS A O 1
ATOM 841 N N . VAL A 1 97 ? 4.171 -3.273 15.325 1.00 87.00 97 VAL A N 1
ATOM 842 C CA . VAL A 1 97 ? 5.267 -3.492 14.359 1.00 87.00 97 VAL A CA 1
ATOM 843 C C . VAL A 1 97 ? 6.644 -3.321 15.014 1.00 87.00 97 VAL A C 1
ATOM 845 O O . VAL A 1 97 ? 7.567 -4.044 14.667 1.00 87.00 97 VAL A O 1
ATOM 848 N N . LEU A 1 98 ? 6.779 -2.424 15.997 1.00 86.94 98 LEU A N 1
ATOM 849 C CA . LEU A 1 98 ? 8.053 -2.177 16.686 1.00 86.94 98 LEU A CA 1
ATOM 850 C C . LEU A 1 98 ? 8.440 -3.264 17.697 1.00 86.94 98 LEU A C 1
ATOM 852 O O . LEU A 1 98 ? 9.616 -3.393 18.028 1.00 86.94 98 LEU A O 1
ATOM 856 N N . VAL A 1 99 ? 7.465 -4.007 18.226 1.00 90.56 99 VAL A N 1
ATOM 857 C CA . VAL A 1 99 ? 7.694 -5.014 19.281 1.00 90.56 99 VAL A CA 1
ATOM 858 C C . VAL A 1 99 ? 7.521 -6.447 18.795 1.00 90.56 99 VAL A C 1
ATOM 860 O O . VAL A 1 99 ? 8.024 -7.373 19.428 1.00 90.56 99 VAL A O 1
ATOM 863 N N . ASN A 1 100 ? 6.798 -6.648 17.696 1.00 88.56 100 ASN A N 1
ATOM 864 C CA . ASN A 1 100 ? 6.581 -7.967 17.135 1.00 88.56 100 ASN A CA 1
ATOM 865 C C . ASN A 1 100 ? 7.855 -8.458 16.450 1.00 88.56 100 ASN A C 1
ATOM 867 O O . ASN A 1 100 ? 8.528 -7.724 15.729 1.00 88.56 100 ASN A O 1
ATOM 871 N N . THR A 1 101 ? 8.145 -9.741 16.629 1.00 89.69 101 THR A N 1
ATOM 872 C CA . THR A 1 101 ? 9.135 -10.432 15.806 1.00 89.69 101 THR A CA 1
ATOM 873 C C . THR A 1 101 ? 8.654 -10.438 14.360 1.00 89.69 101 THR A C 1
ATOM 875 O O . THR A 1 101 ? 7.510 -10.815 14.097 1.00 89.69 101 THR A O 1
ATOM 878 N N . PHE A 1 102 ? 9.517 -10.045 13.432 1.00 84.12 102 PHE A N 1
ATOM 879 C CA . PHE A 1 102 ? 9.254 -10.174 12.004 1.00 84.12 102 PHE A CA 1
ATOM 880 C C . PHE A 1 102 ? 9.858 -11.477 11.478 1.00 84.12 102 PHE A C 1
ATOM 882 O O . PHE A 1 102 ? 10.862 -11.969 11.998 1.00 84.12 102 PHE A O 1
ATOM 889 N N . THR A 1 103 ? 9.236 -12.038 10.448 1.00 84.94 103 THR A N 1
ATOM 890 C CA . THR A 1 103 ? 9.860 -13.071 9.626 1.00 84.94 103 THR A CA 1
ATOM 891 C C . THR A 1 103 ? 10.762 -12.381 8.617 1.00 84.94 103 THR A C 1
ATOM 893 O O . THR A 1 103 ? 10.365 -11.406 7.978 1.00 84.94 103 THR A O 1
ATOM 896 N N . GLN A 1 104 ? 12.002 -12.846 8.525 1.00 87.06 104 GLN A N 1
ATOM 897 C CA . GLN A 1 104 ? 12.926 -12.389 7.502 1.00 87.06 104 GLN A CA 1
ATOM 898 C C . GLN A 1 104 ? 12.941 -13.424 6.390 1.00 87.06 104 GLN A C 1
ATOM 900 O O . GLN A 1 104 ? 13.377 -14.552 6.605 1.00 87.06 104 GLN A O 1
ATOM 905 N N . ASP A 1 105 ? 12.517 -12.996 5.211 1.00 88.56 105 ASP A N 1
ATOM 906 C CA . ASP A 1 105 ? 12.662 -13.757 3.983 1.00 88.56 105 ASP A CA 1
ATOM 907 C C . ASP A 1 105 ? 13.740 -13.127 3.098 1.00 88.56 105 ASP A C 1
ATOM 909 O O . ASP A 1 105 ? 14.173 -11.990 3.307 1.00 88.56 105 ASP A O 1
ATOM 913 N N . THR A 1 106 ? 14.257 -13.888 2.137 1.00 90.50 106 THR A N 1
ATOM 914 C CA . THR A 1 106 ? 15.310 -13.422 1.228 1.00 90.50 106 THR A CA 1
ATOM 915 C C . THR A 1 106 ? 15.018 -13.906 -0.179 1.00 90.50 106 THR A C 1
ATOM 917 O O . THR A 1 106 ? 14.840 -15.099 -0.406 1.00 90.50 106 THR A O 1
ATOM 920 N N . ILE A 1 107 ? 14.993 -12.963 -1.119 1.00 89.75 107 ILE A N 1
ATOM 921 C CA . ILE A 1 107 ? 14.931 -13.249 -2.550 1.00 89.75 107 ILE A CA 1
ATOM 922 C C . ILE A 1 107 ? 16.372 -13.361 -3.036 1.00 89.75 107 ILE A C 1
ATOM 924 O O . ILE A 1 107 ? 17.097 -12.365 -3.066 1.00 89.75 107 ILE A O 1
ATOM 928 N N . ASP A 1 108 ? 16.800 -14.569 -3.392 1.00 85.75 108 ASP A N 1
ATOM 929 C CA . ASP A 1 108 ? 18.122 -14.778 -3.975 1.00 85.75 108 ASP A CA 1
ATOM 930 C C . ASP A 1 108 ? 18.079 -14.521 -5.486 1.00 85.75 108 ASP A C 1
ATOM 932 O O . ASP A 1 108 ? 17.696 -15.373 -6.287 1.00 85.75 108 ASP A O 1
ATOM 936 N N . THR A 1 109 ? 18.457 -13.306 -5.880 1.00 75.94 109 THR A N 1
ATOM 937 C CA . THR A 1 109 ? 18.479 -12.872 -7.284 1.00 75.94 109 THR A CA 1
ATOM 938 C C . THR A 1 109 ? 19.805 -13.187 -7.990 1.00 75.94 109 THR A C 1
ATOM 940 O O . THR A 1 109 ? 19.955 -12.918 -9.185 1.00 75.94 109 THR A O 1
ATOM 943 N N . THR A 1 110 ? 20.801 -13.710 -7.266 1.00 57.06 110 THR A N 1
ATOM 944 C CA . THR A 1 110 ? 22.221 -13.424 -7.542 1.00 57.06 110 THR A CA 1
ATOM 945 C C . THR A 1 110 ? 22.874 -14.238 -8.662 1.00 57.06 110 THR A C 1
ATOM 947 O O . THR A 1 110 ? 24.006 -13.944 -9.038 1.00 57.06 110 THR A O 1
ATOM 950 N N . ALA A 1 111 ? 22.180 -15.200 -9.278 1.00 59.84 111 ALA A N 1
ATOM 951 C CA . ALA A 1 111 ? 22.776 -16.016 -10.343 1.00 59.84 111 ALA A CA 1
ATOM 952 C C . ALA A 1 111 ? 22.408 -15.604 -11.782 1.00 59.84 111 ALA A C 1
ATOM 954 O O . ALA A 1 111 ? 23.090 -16.034 -12.710 1.00 59.84 111 ALA A O 1
ATOM 955 N N . SER A 1 112 ? 21.351 -14.811 -12.007 1.00 72.44 112 SER A N 1
ATOM 956 C CA . SER A 1 112 ? 20.809 -14.622 -13.370 1.00 72.44 112 SER A CA 1
ATOM 957 C C . SER A 1 112 ? 20.547 -13.182 -13.810 1.00 72.44 112 SER A C 1
ATOM 959 O O . SER A 1 112 ? 20.560 -12.936 -15.015 1.00 72.44 112 SER A O 1
ATOM 961 N N . PHE A 1 113 ? 20.362 -12.230 -12.888 1.00 84.38 113 PHE A N 1
ATOM 962 C CA . PHE A 1 113 ? 19.850 -10.904 -13.256 1.00 84.38 113 PHE A CA 1
ATOM 963 C C . PHE A 1 113 ? 20.799 -9.720 -13.040 1.00 84.38 113 PHE A C 1
ATOM 965 O O . PHE A 1 113 ? 20.500 -8.659 -13.563 1.00 84.38 113 PHE A O 1
ATOM 972 N N . GLY A 1 114 ? 21.948 -9.866 -12.376 1.00 88.62 114 GLY A N 1
ATOM 973 C CA . GLY A 1 114 ? 22.874 -8.742 -12.135 1.00 88.62 114 GLY A CA 1
ATOM 974 C C . GLY A 1 114 ? 22.649 -8.035 -10.793 1.00 88.62 114 GLY A C 1
ATOM 975 O O . GLY A 1 114 ? 22.090 -8.635 -9.869 1.00 88.62 114 GLY A O 1
ATOM 976 N N . ASN A 1 115 ? 23.126 -6.791 -10.655 1.00 93.25 115 ASN A N 1
ATOM 977 C CA . ASN A 1 115 ? 22.978 -6.032 -9.406 1.00 93.25 115 ASN A CA 1
ATOM 978 C C . ASN A 1 115 ? 21.612 -5.353 -9.348 1.00 93.25 115 ASN A C 1
ATOM 980 O O . ASN A 1 115 ? 21.107 -4.874 -10.358 1.00 93.25 115 ASN A O 1
ATOM 984 N N . ILE A 1 116 ? 21.032 -5.267 -8.152 1.00 95.19 116 ILE A N 1
ATOM 985 C CA . ILE A 1 116 ? 19.765 -4.563 -7.938 1.00 95.19 116 ILE A CA 1
ATOM 986 C C . ILE A 1 116 ? 19.998 -3.054 -8.091 1.00 95.19 116 ILE A C 1
ATOM 988 O O . ILE A 1 116 ? 20.848 -2.493 -7.398 1.00 95.19 116 ILE A O 1
ATOM 992 N N . SER A 1 117 ? 19.229 -2.404 -8.966 1.00 95.38 117 SER A N 1
ATOM 993 C CA . SER A 1 117 ? 19.266 -0.952 -9.182 1.00 95.38 117 SER A CA 1
ATOM 994 C C . SER A 1 117 ? 18.167 -0.229 -8.401 1.00 95.38 117 SER A C 1
ATOM 996 O O . SER A 1 117 ? 18.441 0.749 -7.708 1.00 95.38 117 SER A O 1
ATOM 998 N N . CYS A 1 118 ? 16.931 -0.725 -8.461 1.00 95.94 118 CYS A N 1
ATOM 999 C CA . CYS A 1 118 ? 15.796 -0.177 -7.722 1.00 95.94 118 CYS A CA 1
ATOM 1000 C C . CYS A 1 118 ? 14.749 -1.251 -7.383 1.00 95.94 118 CYS A C 1
ATOM 1002 O O . CYS A 1 118 ? 14.722 -2.338 -7.961 1.00 95.94 118 CYS A O 1
ATOM 1004 N N . ILE A 1 119 ? 13.904 -0.954 -6.392 1.00 96.19 119 ILE A N 1
ATOM 1005 C CA . ILE A 1 119 ? 12.849 -1.844 -5.894 1.00 96.19 119 ILE A CA 1
ATOM 1006 C C . ILE A 1 119 ? 11.579 -1.016 -5.704 1.00 96.19 119 ILE A C 1
ATOM 1008 O O . ILE A 1 119 ? 11.648 0.107 -5.207 1.00 96.19 119 ILE A O 1
ATOM 1012 N N . CYS A 1 120 ? 10.429 -1.589 -6.044 1.00 95.31 120 CYS A N 1
ATOM 1013 C CA . CYS A 1 120 ? 9.115 -1.045 -5.717 1.00 95.31 120 CYS A CA 1
ATOM 1014 C C . CYS A 1 120 ? 8.205 -2.168 -5.206 1.00 95.31 120 CYS A C 1
ATOM 1016 O O . CYS A 1 120 ? 8.363 -3.332 -5.577 1.00 95.31 120 CYS A O 1
ATOM 1018 N N . THR A 1 121 ? 7.255 -1.832 -4.340 1.00 93.44 121 THR A N 1
ATOM 1019 C CA . THR A 1 121 ? 6.289 -2.777 -3.769 1.00 93.44 121 THR A CA 1
ATOM 1020 C C . THR A 1 121 ? 4.878 -2.236 -3.910 1.00 93.44 121 THR A C 1
ATOM 1022 O O . THR A 1 121 ? 4.658 -1.050 -3.672 1.00 93.44 121 THR A O 1
ATOM 1025 N N . PHE A 1 122 ? 3.921 -3.102 -4.227 1.00 90.06 122 PHE A N 1
ATOM 1026 C CA . PHE A 1 122 ? 2.503 -2.758 -4.261 1.00 90.06 122 PHE A CA 1
ATOM 1027 C C . PHE A 1 122 ? 1.666 -3.969 -3.867 1.00 90.06 122 PHE A C 1
ATOM 1029 O O . PHE A 1 122 ? 1.747 -5.006 -4.521 1.00 90.06 122 PHE A O 1
ATOM 1036 N N . ASP A 1 123 ? 0.847 -3.819 -2.826 1.00 89.00 123 ASP A N 1
ATOM 1037 C CA . ASP A 1 123 ? 0.004 -4.890 -2.283 1.00 89.00 123 ASP A CA 1
ATOM 1038 C C . ASP A 1 123 ? 0.807 -6.182 -2.019 1.00 89.00 123 ASP A C 1
ATOM 1040 O O . ASP A 1 123 ? 1.713 -6.182 -1.183 1.00 89.00 123 ASP A O 1
ATOM 1044 N N . THR A 1 124 ? 0.532 -7.261 -2.757 1.00 91.19 124 THR A N 1
ATOM 1045 C CA . THR A 1 124 ? 1.238 -8.544 -2.659 1.00 91.19 124 THR A CA 1
ATOM 1046 C C . THR A 1 124 ? 2.400 -8.679 -3.641 1.00 91.19 124 THR A C 1
ATOM 1048 O O . THR A 1 124 ? 2.922 -9.777 -3.805 1.00 91.19 124 THR A O 1
ATOM 1051 N N . PHE A 1 125 ? 2.806 -7.613 -4.331 1.00 93.31 125 PHE A N 1
ATOM 1052 C CA . PHE A 1 125 ? 3.827 -7.664 -5.375 1.00 93.31 125 PHE A CA 1
ATOM 1053 C C . PHE A 1 125 ? 5.095 -6.897 -5.012 1.00 93.31 125 PHE A C 1
ATOM 1055 O O . PHE A 1 125 ? 5.060 -5.815 -4.423 1.00 93.31 125 PHE A O 1
ATOM 1062 N N . ILE A 1 126 ? 6.229 -7.444 -5.446 1.00 95.69 126 ILE A N 1
ATOM 1063 C CA . ILE A 1 126 ? 7.552 -6.828 -5.332 1.00 95.69 126 ILE A CA 1
ATOM 1064 C C . ILE A 1 126 ? 8.167 -6.788 -6.728 1.00 95.69 126 ILE A C 1
ATOM 1066 O O . ILE A 1 126 ? 8.374 -7.834 -7.334 1.00 95.69 126 ILE A O 1
ATOM 1070 N N . ALA A 1 127 ? 8.472 -5.600 -7.240 1.00 96.00 127 ALA A N 1
ATOM 1071 C CA . ALA A 1 127 ? 9.245 -5.414 -8.459 1.00 96.00 127 ALA A CA 1
ATOM 1072 C C . ALA A 1 127 ? 10.697 -5.101 -8.089 1.00 96.00 127 ALA A C 1
ATOM 1074 O O . ALA A 1 127 ? 10.965 -4.140 -7.370 1.00 96.00 127 ALA A O 1
ATOM 1075 N N . ILE A 1 128 ? 11.628 -5.903 -8.597 1.00 96.44 128 ILE A N 1
ATOM 1076 C CA . ILE A 1 128 ? 13.070 -5.712 -8.450 1.00 96.44 128 ILE A CA 1
ATOM 1077 C C . ILE A 1 128 ? 13.636 -5.444 -9.838 1.00 96.44 128 ILE A C 1
ATOM 1079 O O . ILE A 1 128 ? 13.528 -6.283 -10.732 1.00 96.44 128 ILE A O 1
ATOM 1083 N N . ALA A 1 129 ? 14.222 -4.271 -10.015 1.00 96.44 129 ALA A N 1
ATOM 1084 C CA . ALA A 1 129 ? 14.913 -3.875 -11.227 1.00 96.44 129 ALA A CA 1
ATOM 1085 C C . ALA A 1 129 ? 16.423 -4.054 -11.059 1.00 96.44 129 ALA A C 1
ATOM 1087 O O . ALA A 1 129 ? 16.972 -3.882 -9.965 1.00 96.44 129 ALA A O 1
ATOM 1088 N N . PHE A 1 130 ? 17.082 -4.395 -12.160 1.00 95.81 130 PHE A N 1
ATOM 1089 C CA . PHE A 1 130 ? 18.508 -4.678 -12.197 1.00 95.81 130 PHE A CA 1
ATOM 1090 C C . PHE A 1 130 ? 19.258 -3.699 -13.100 1.00 95.81 130 PHE A C 1
ATOM 1092 O O . PHE A 1 130 ? 18.681 -3.043 -13.973 1.00 95.81 130 PHE A O 1
ATOM 1099 N N . ASP A 1 131 ? 20.566 -3.608 -12.881 1.00 93.94 131 ASP A N 1
ATOM 1100 C CA . ASP A 1 131 ? 21.479 -2.735 -13.618 1.00 93.94 131 ASP A CA 1
ATOM 1101 C C . ASP A 1 131 ? 21.563 -3.052 -15.116 1.00 93.94 131 ASP A C 1
ATOM 1103 O O . ASP A 1 131 ? 21.839 -2.162 -15.900 1.00 93.94 131 ASP A O 1
ATOM 1107 N N . ASN A 1 132 ? 21.243 -4.271 -15.539 1.00 93.75 132 ASN A N 1
ATOM 1108 C CA . ASN A 1 132 ? 21.215 -4.677 -16.948 1.00 93.75 132 ASN A CA 1
ATOM 1109 C C . ASN A 1 132 ? 19.843 -4.511 -17.636 1.00 93.75 132 ASN A C 1
ATOM 1111 O O . ASN A 1 132 ? 19.638 -5.026 -18.738 1.00 93.75 132 ASN A O 1
ATOM 1115 N N . GLY A 1 133 ? 18.887 -3.850 -16.980 1.00 95.19 133 GLY A N 1
ATOM 1116 C CA . GLY A 1 133 ? 17.566 -3.566 -17.535 1.00 95.19 133 GLY A CA 1
ATOM 1117 C C . GLY A 1 133 ? 16.507 -4.643 -17.316 1.00 95.19 133 GLY A C 1
ATOM 1118 O O . GLY A 1 133 ? 15.354 -4.438 -17.704 1.00 95.19 133 GLY A O 1
ATOM 1119 N N . PHE A 1 134 ? 16.836 -5.773 -16.684 1.00 96.31 134 PHE A N 1
ATOM 1120 C CA . PHE A 1 134 ? 15.810 -6.732 -16.282 1.00 96.31 134 PHE A CA 1
ATOM 1121 C C . PHE A 1 134 ? 14.952 -6.189 -15.138 1.00 96.31 134 PHE A C 1
ATOM 1123 O O . PHE A 1 134 ? 15.411 -5.446 -14.272 1.00 96.31 134 PHE A O 1
ATOM 1130 N N . ILE A 1 135 ? 13.691 -6.612 -15.127 1.00 96.31 135 ILE A N 1
ATOM 1131 C CA . ILE A 1 135 ? 12.739 -6.359 -14.049 1.00 96.31 135 ILE A CA 1
ATOM 1132 C C . ILE A 1 135 ? 12.120 -7.699 -13.687 1.00 96.31 135 ILE A C 1
ATOM 1134 O O . ILE A 1 135 ? 11.442 -8.304 -14.514 1.00 96.31 135 ILE A O 1
ATOM 1138 N N . ALA A 1 136 ? 12.341 -8.163 -12.465 1.00 95.81 136 ALA A N 1
ATOM 1139 C CA . ALA A 1 136 ? 11.719 -9.364 -11.931 1.00 95.81 136 ALA A CA 1
ATOM 1140 C C . 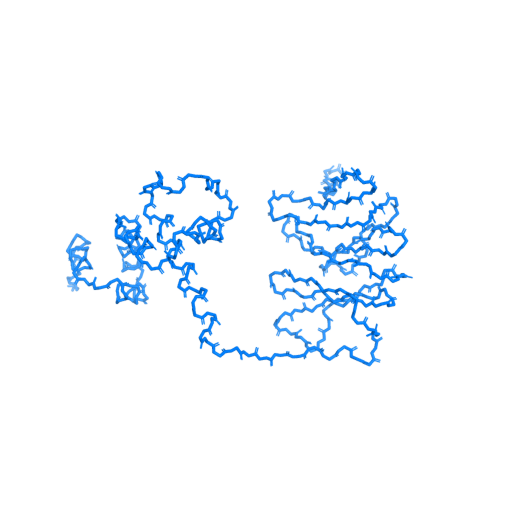ALA A 1 136 ? 10.609 -8.965 -10.960 1.00 95.81 136 ALA A C 1
ATOM 1142 O O . ALA A 1 136 ? 10.842 -8.214 -10.014 1.00 95.81 136 ALA A O 1
ATOM 1143 N N . VAL A 1 137 ? 9.401 -9.469 -11.193 1.00 95.50 137 VAL A N 1
ATOM 1144 C CA . VAL A 1 137 ? 8.243 -9.211 -10.342 1.00 95.50 137 VAL A CA 1
ATOM 1145 C C . VAL A 1 137 ? 7.876 -10.489 -9.596 1.00 95.50 137 VAL A C 1
ATOM 1147 O O . VAL A 1 137 ? 7.660 -11.535 -10.210 1.00 95.50 137 VAL A O 1
ATOM 1150 N N . TYR A 1 138 ? 7.819 -10.403 -8.272 1.00 95.06 138 TYR A N 1
ATOM 1151 C CA . TYR A 1 138 ? 7.531 -11.490 -7.338 1.00 95.06 138 TYR A CA 1
ATOM 1152 C C . TYR A 1 138 ? 6.174 -11.278 -6.676 1.00 95.06 138 TYR A C 1
ATOM 1154 O O . TYR A 1 138 ? 5.717 -10.141 -6.544 1.00 95.06 138 TYR A O 1
ATOM 1162 N N . SER A 1 139 ? 5.553 -12.377 -6.248 1.00 93.38 139 SER A N 1
ATOM 1163 C CA . SER A 1 139 ? 4.448 -12.336 -5.292 1.00 93.38 139 SER A CA 1
ATOM 1164 C C . SER A 1 139 ? 5.004 -12.564 -3.888 1.00 93.38 139 SER A C 1
ATOM 1166 O O . SER A 1 139 ? 5.891 -13.393 -3.712 1.00 93.38 139 SER A O 1
ATOM 1168 N N . ILE A 1 140 ? 4.473 -11.877 -2.881 1.00 91.38 140 ILE A N 1
ATOM 1169 C CA . ILE A 1 140 ? 4.802 -12.122 -1.471 1.00 91.38 140 ILE A CA 1
ATOM 1170 C C . ILE A 1 140 ? 4.394 -13.546 -1.060 1.00 91.38 140 ILE A C 1
ATOM 1172 O O . ILE A 1 140 ? 5.059 -14.153 -0.226 1.00 91.38 140 ILE A O 1
ATOM 1176 N N . ASP A 1 141 ? 3.353 -14.105 -1.686 1.00 92.12 141 ASP A N 1
ATOM 1177 C CA . ASP A 1 141 ? 2.902 -15.478 -1.425 1.00 92.12 141 ASP A CA 1
ATOM 1178 C C . ASP A 1 141 ? 3.887 -16.542 -1.941 1.00 92.12 141 ASP A C 1
ATOM 1180 O O . ASP A 1 141 ? 3.925 -17.658 -1.423 1.00 92.12 141 ASP A O 1
ATOM 1184 N N . ASP A 1 142 ? 4.673 -16.209 -2.971 1.00 91.19 142 ASP A N 1
ATOM 1185 C CA . ASP A 1 142 ? 5.698 -17.079 -3.549 1.00 91.19 142 ASP A CA 1
ATOM 1186 C C . ASP A 1 142 ? 6.879 -16.248 -4.063 1.00 91.19 142 ASP A C 1
ATOM 1188 O O . ASP A 1 142 ? 6.919 -15.789 -5.208 1.00 91.19 142 ASP A O 1
ATOM 1192 N N . ILE A 1 143 ? 7.864 -16.079 -3.186 1.00 92.62 143 ILE A N 1
ATOM 1193 C CA . ILE A 1 143 ? 9.104 -15.358 -3.478 1.00 92.62 143 ILE A CA 1
ATOM 1194 C C . ILE A 1 143 ? 10.184 -16.247 -4.110 1.00 92.62 143 ILE A C 1
ATOM 1196 O O . ILE A 1 143 ? 11.282 -15.770 -4.389 1.00 92.62 143 ILE A O 1
ATOM 1200 N N . SER A 1 144 ? 9.910 -17.545 -4.302 1.00 90.56 144 SER A N 1
ATOM 1201 C CA . SER A 1 144 ? 10.910 -18.493 -4.805 1.00 90.56 144 SER A CA 1
ATOM 1202 C C . SER A 1 144 ? 11.265 -18.234 -6.267 1.00 90.56 144 SER A C 1
ATOM 1204 O O . SER A 1 144 ? 12.396 -18.478 -6.684 1.00 90.56 144 SER A O 1
ATOM 1206 N N . ASN A 1 145 ? 10.299 -17.735 -7.043 1.00 91.00 145 ASN A N 1
ATOM 1207 C CA . ASN A 1 145 ? 10.446 -17.448 -8.460 1.00 91.00 145 ASN A CA 1
ATOM 1208 C C . ASN A 1 145 ? 9.680 -16.171 -8.825 1.00 91.00 145 ASN A C 1
ATOM 1210 O O . ASN A 1 145 ? 8.589 -15.938 -8.301 1.00 91.00 145 ASN A O 1
ATOM 1214 N N . PRO A 1 146 ? 10.190 -15.359 -9.765 1.00 93.44 146 PRO A N 1
ATOM 1215 C CA . PRO A 1 146 ? 9.423 -14.236 -10.273 1.00 93.44 146 PRO A CA 1
ATOM 1216 C C . PRO A 1 146 ? 8.215 -14.748 -11.064 1.00 93.44 146 PRO A C 1
ATOM 1218 O O . PRO A 1 146 ? 8.347 -15.582 -11.964 1.00 93.44 146 PRO A O 1
ATOM 1221 N N . PHE A 1 147 ? 7.025 -14.219 -10.778 1.00 91.06 147 PHE A N 1
ATOM 1222 C CA . PHE A 1 147 ? 5.828 -14.543 -11.556 1.00 91.06 147 PHE A CA 1
ATOM 1223 C C . PHE A 1 147 ? 5.873 -13.906 -12.954 1.00 91.06 147 PHE A C 1
ATOM 1225 O O . PHE A 1 147 ? 5.207 -14.388 -13.879 1.00 91.06 147 PHE A O 1
ATOM 1232 N N . TYR A 1 148 ? 6.644 -12.827 -13.115 1.00 93.12 148 TYR A N 1
ATOM 1233 C CA . TYR A 1 148 ? 6.832 -12.100 -14.365 1.00 93.12 148 TYR A CA 1
ATOM 1234 C C . TYR A 1 148 ? 8.247 -11.516 -14.445 1.00 93.12 148 TYR A C 1
ATOM 1236 O O . TYR A 1 148 ? 8.768 -11.005 -13.458 1.00 93.12 148 TYR A O 1
ATOM 1244 N N . VAL A 1 149 ? 8.863 -11.586 -15.628 1.00 95.06 149 VAL A N 1
ATOM 1245 C CA . VAL A 1 149 ? 10.156 -10.958 -15.917 1.00 95.06 149 VAL A CA 1
ATOM 1246 C C . VAL A 1 149 ? 10.016 -10.121 -17.183 1.00 95.06 149 VAL A C 1
ATOM 1248 O O . VAL A 1 149 ? 9.610 -10.639 -18.222 1.00 95.06 149 VAL A O 1
ATOM 1251 N N . ALA A 1 150 ? 10.369 -8.842 -17.092 1.00 95.50 150 ALA A N 1
ATOM 1252 C CA . ALA A 1 150 ? 10.439 -7.915 -18.214 1.00 95.50 150 ALA A CA 1
ATOM 1253 C C . ALA A 1 150 ? 11.893 -7.522 -18.497 1.00 95.50 150 ALA A C 1
ATOM 1255 O O . ALA A 1 150 ? 12.763 -7.655 -17.636 1.00 95.50 150 ALA A O 1
ATOM 1256 N N . ASN A 1 151 ? 12.153 -7.012 -19.700 1.00 95.81 151 ASN A N 1
ATOM 1257 C CA . ASN A 1 151 ? 13.457 -6.473 -20.066 1.00 95.81 151 ASN A CA 1
ATOM 1258 C C . ASN A 1 151 ? 13.296 -5.083 -20.682 1.00 95.81 151 ASN A C 1
ATOM 1260 O O . ASN A 1 151 ? 12.796 -4.938 -21.798 1.00 95.81 151 ASN A O 1
ATOM 1264 N N . HIS A 1 152 ? 13.748 -4.065 -19.957 1.00 95.44 152 HIS A N 1
ATOM 1265 C CA . HIS A 1 152 ? 13.758 -2.688 -20.423 1.00 95.44 152 HIS A CA 1
ATOM 1266 C C . HIS A 1 152 ? 14.718 -2.495 -21.605 1.00 95.44 152 HIS A C 1
ATOM 1268 O O . HIS A 1 152 ? 14.378 -1.788 -22.554 1.00 95.44 152 HIS A O 1
ATOM 1274 N N . GLY A 1 153 ? 15.855 -3.198 -21.596 1.00 94.50 153 GLY A N 1
ATOM 1275 C CA . GLY A 1 153 ? 16.890 -3.164 -22.631 1.00 94.50 153 GLY A CA 1
ATOM 1276 C C . GLY A 1 153 ? 18.037 -2.185 -22.364 1.00 94.50 153 GLY A C 1
ATOM 1277 O O . GLY A 1 153 ? 19.012 -2.215 -23.105 1.00 94.50 153 GLY A O 1
ATOM 1278 N N . ASN A 1 154 ? 17.929 -1.365 -21.317 1.00 93.75 154 ASN A N 1
ATOM 1279 C CA . ASN A 1 154 ? 18.945 -0.429 -20.831 1.00 93.75 154 ASN A CA 1
ATOM 1280 C C . ASN A 1 154 ? 18.919 -0.403 -19.299 1.00 93.75 154 ASN A C 1
ATOM 1282 O O . ASN A 1 154 ? 17.915 -0.794 -18.696 1.00 93.75 154 ASN A O 1
ATOM 1286 N N . ASP A 1 155 ? 19.989 0.105 -18.692 1.00 94.81 155 ASP A N 1
ATOM 1287 C CA . ASP A 1 155 ? 20.106 0.298 -17.250 1.00 94.81 155 ASP A CA 1
ATOM 1288 C C . ASP A 1 155 ? 18.916 1.096 -16.701 1.00 94.81 155 ASP A C 1
ATOM 1290 O O . ASP A 1 155 ? 18.510 2.123 -17.259 1.00 94.81 155 ASP A O 1
ATOM 1294 N N . LEU A 1 156 ? 18.353 0.613 -15.593 1.00 95.56 156 LEU A N 1
ATOM 1295 C CA . LEU A 1 156 ? 17.147 1.171 -14.991 1.00 95.56 156 LEU A CA 1
ATOM 1296 C C . LEU A 1 156 ? 17.472 2.189 -13.908 1.00 95.56 156 LEU A C 1
ATOM 1298 O O . LEU A 1 156 ? 18.253 1.921 -12.996 1.00 95.56 156 LEU A O 1
ATOM 1302 N N . VAL A 1 157 ? 16.796 3.332 -13.984 1.00 95.06 157 VAL A N 1
ATOM 1303 C CA . VAL A 1 157 ? 16.856 4.390 -12.972 1.00 95.06 157 VAL A CA 1
ATOM 1304 C C . VAL A 1 157 ? 15.755 4.194 -11.935 1.00 95.06 157 VAL A C 1
ATOM 1306 O O . VAL A 1 157 ? 16.008 4.330 -10.740 1.00 95.06 157 VAL A O 1
ATOM 1309 N N . GLN A 1 158 ? 14.539 3.853 -12.370 1.00 95.88 158 GLN A N 1
ATOM 1310 C CA . GLN A 1 158 ? 13.400 3.687 -11.469 1.00 95.88 158 GLN A CA 1
ATOM 1311 C C . GLN A 1 158 ? 12.386 2.677 -12.021 1.00 95.88 158 GLN A C 1
ATOM 1313 O O . GLN A 1 158 ? 12.211 2.524 -13.234 1.00 95.88 158 GLN A O 1
ATOM 1318 N N . VAL A 1 159 ? 11.697 2.007 -11.100 1.00 96.50 159 VAL A N 1
ATOM 1319 C CA . VAL A 1 159 ? 10.550 1.139 -11.356 1.00 96.50 159 VAL A CA 1
ATOM 1320 C C . VAL A 1 159 ? 9.429 1.524 -10.395 1.00 96.50 159 VAL A C 1
ATOM 1322 O O . VAL A 1 159 ? 9.694 1.777 -9.226 1.00 96.50 159 VAL A O 1
ATOM 1325 N N . GLU A 1 160 ? 8.194 1.578 -10.880 1.00 94.94 160 GLU A N 1
ATOM 1326 C CA . GLU A 1 160 ? 7.008 1.870 -10.074 1.00 94.94 160 GLU A CA 1
ATOM 1327 C C . GLU A 1 160 ? 5.859 0.948 -10.457 1.00 94.94 160 GLU A C 1
ATOM 1329 O O . GLU A 1 160 ? 5.681 0.600 -11.628 1.00 94.94 160 GLU A O 1
ATOM 1334 N N . PHE A 1 161 ? 5.031 0.591 -9.482 1.00 92.50 161 PHE A N 1
ATOM 1335 C CA . PHE A 1 161 ? 3.729 0.016 -9.783 1.00 92.50 161 PHE A CA 1
ATOM 1336 C C . PHE A 1 161 ? 2.736 1.127 -10.116 1.00 92.50 161 PHE A C 1
ATOM 1338 O O . PHE A 1 161 ? 2.647 2.139 -9.423 1.00 92.50 161 PHE A O 1
ATOM 1345 N N . TRP A 1 162 ? 1.956 0.922 -11.172 1.00 89.38 162 TRP A N 1
ATOM 1346 C CA . TRP A 1 162 ? 0.864 1.802 -11.564 1.00 89.38 162 TRP A CA 1
ATOM 1347 C C . TRP A 1 162 ? -0.441 1.013 -11.572 1.00 89.38 162 TRP A C 1
ATOM 1349 O O . TRP A 1 162 ? -0.596 0.049 -12.324 1.00 89.38 162 TRP A O 1
ATOM 1359 N N . TYR A 1 163 ? -1.377 1.425 -10.719 1.00 81.31 163 TYR A N 1
ATOM 1360 C CA . TYR A 1 163 ? -2.694 0.816 -10.615 1.00 81.31 163 TYR A CA 1
ATOM 1361 C C . TYR A 1 163 ? -3.743 1.668 -11.328 1.00 81.31 163 TYR A C 1
ATOM 1363 O O . TYR A 1 163 ? -3.934 2.846 -11.014 1.00 81.31 163 TYR A O 1
ATOM 1371 N N . ALA A 1 164 ? -4.434 1.055 -12.283 1.00 71.38 164 ALA A N 1
ATOM 1372 C CA . ALA A 1 164 ? -5.527 1.671 -13.018 1.00 71.38 164 ALA A CA 1
ATOM 1373 C C . ALA A 1 164 ? -6.604 0.618 -13.304 1.00 71.38 164 ALA A C 1
ATOM 1375 O O . ALA A 1 164 ? -6.301 -0.457 -13.816 1.00 71.38 164 ALA A O 1
ATOM 1376 N N . ASP A 1 165 ? -7.858 0.923 -12.964 1.00 71.69 165 ASP A N 1
ATOM 1377 C CA . ASP A 1 165 ? -9.042 0.128 -13.339 1.00 71.69 165 ASP A CA 1
ATOM 1378 C C . ASP A 1 165 ? -8.992 -1.337 -12.877 1.00 71.69 165 ASP A C 1
ATOM 1380 O O . ASP A 1 165 ? -9.351 -2.258 -13.611 1.00 71.69 165 ASP A O 1
ATOM 1384 N N . GLY A 1 166 ? -8.498 -1.588 -11.660 1.00 75.31 166 GLY A N 1
ATOM 1385 C CA . GLY A 1 166 ? -8.361 -2.960 -11.163 1.00 75.31 166 GLY A CA 1
ATOM 1386 C C . GLY A 1 166 ? -7.128 -3.700 -11.679 1.00 75.31 166 GLY A C 1
ATOM 1387 O O . GLY A 1 166 ? -6.915 -4.850 -11.298 1.00 75.31 166 GLY A O 1
ATOM 1388 N N . LYS A 1 167 ? -6.314 -3.073 -12.534 1.00 83.06 167 LYS A N 1
ATOM 1389 C CA . LYS A 1 167 ? -5.145 -3.689 -13.164 1.00 83.06 167 LYS A CA 1
ATOM 1390 C C . LYS A 1 167 ? -3.857 -3.101 -12.607 1.00 83.06 167 LYS A C 1
ATOM 1392 O O . LYS A 1 167 ? -3.698 -1.885 -12.509 1.00 83.06 167 LYS A O 1
ATOM 1397 N N . VAL A 1 168 ? -2.924 -3.992 -12.290 1.00 87.56 168 VAL A N 1
ATOM 1398 C CA . VAL A 1 168 ? -1.577 -3.652 -11.829 1.00 87.56 168 VAL A CA 1
ATOM 1399 C C . VAL A 1 168 ? -0.638 -3.665 -13.028 1.00 87.56 168 VAL A C 1
ATOM 1401 O O . VAL A 1 168 ? -0.514 -4.669 -13.735 1.00 87.56 168 VAL A O 1
ATOM 1404 N N . MET A 1 169 ? 0.031 -2.549 -13.265 1.00 90.81 169 MET A N 1
ATOM 1405 C CA . MET A 1 169 ? 1.090 -2.424 -14.256 1.00 90.81 169 MET A CA 1
ATOM 1406 C C . MET A 1 169 ? 2.406 -2.105 -13.568 1.00 90.81 169 MET A C 1
ATOM 1408 O O . MET A 1 169 ? 2.431 -1.583 -12.455 1.00 90.81 169 MET A O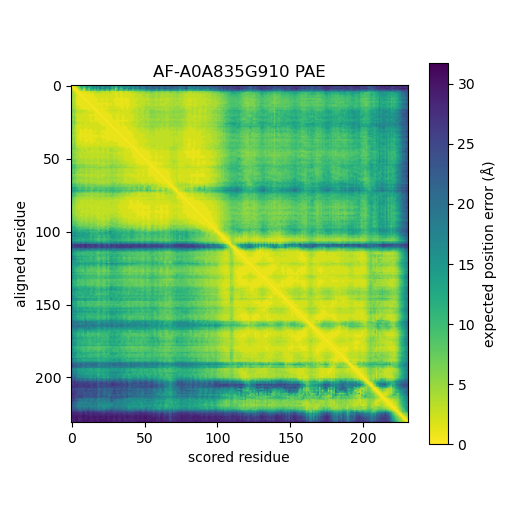 1
ATOM 1412 N N . VAL A 1 170 ? 3.497 -2.386 -14.264 1.00 93.81 170 VAL A N 1
ATOM 1413 C CA . VAL A 1 170 ? 4.817 -1.879 -13.903 1.00 93.81 170 VAL A CA 1
ATOM 1414 C C . VAL A 1 170 ? 5.184 -0.790 -14.899 1.00 93.81 170 VAL A C 1
ATOM 1416 O O . VAL A 1 170 ? 5.003 -0.958 -16.104 1.00 93.81 170 VAL A O 1
ATOM 1419 N N . VAL A 1 171 ? 5.698 0.324 -14.399 1.00 94.38 171 VAL A N 1
ATOM 1420 C CA . VAL A 1 171 ? 6.300 1.391 -15.192 1.00 94.38 171 VAL A CA 1
ATOM 1421 C C . VAL A 1 171 ? 7.780 1.413 -14.872 1.00 94.38 171 VAL A C 1
ATOM 1423 O O . VAL A 1 171 ? 8.178 1.292 -13.718 1.00 94.38 171 VAL A O 1
ATOM 1426 N N . SER A 1 172 ? 8.606 1.537 -15.897 1.00 96.12 172 SER A N 1
ATOM 1427 C CA . SER A 1 172 ? 10.056 1.568 -15.742 1.00 96.12 172 SER A CA 1
ATOM 1428 C C . SER A 1 172 ? 10.652 2.691 -16.563 1.00 96.12 172 SER A C 1
ATOM 1430 O O . SER A 1 172 ? 10.208 2.900 -17.695 1.00 96.12 172 SER A O 1
ATOM 1432 N N . VAL A 1 173 ? 11.669 3.348 -16.016 1.00 95.75 173 VAL A N 1
ATOM 1433 C CA . VAL A 1 173 ? 12.427 4.405 -16.686 1.00 95.75 173 VAL A CA 1
ATOM 1434 C C . VAL A 1 173 ? 13.911 4.052 -16.722 1.00 95.75 173 VAL A C 1
ATOM 1436 O O . VAL A 1 173 ? 14.506 3.701 -15.697 1.00 95.75 173 VAL A O 1
ATOM 1439 N N . GLY A 1 174 ? 14.485 4.105 -17.921 1.00 95.50 174 GLY A N 1
ATOM 1440 C CA . GLY A 1 174 ? 15.897 3.839 -18.170 1.00 95.50 174 GLY A CA 1
ATOM 1441 C C . GLY A 1 174 ? 16.776 5.086 -18.069 1.00 95.50 174 GLY A C 1
ATOM 1442 O O . GLY A 1 174 ? 16.296 6.218 -18.002 1.00 95.50 174 GLY A O 1
ATOM 1443 N N . VAL A 1 175 ? 18.095 4.886 -18.110 1.00 95.25 175 VAL A N 1
ATOM 1444 C CA . VAL A 1 175 ? 19.098 5.971 -18.194 1.00 95.25 175 VAL A CA 1
ATOM 1445 C C . VAL A 1 175 ? 18.989 6.805 -19.476 1.00 95.25 175 VAL A C 1
ATOM 1447 O O . VAL A 1 175 ? 19.444 7.945 -19.527 1.00 95.25 175 VAL A O 1
ATOM 1450 N N . ASP A 1 176 ? 18.368 6.249 -20.512 1.00 94.25 176 ASP A N 1
ATOM 1451 C CA . ASP A 1 176 ? 18.025 6.913 -21.770 1.00 94.25 176 ASP A CA 1
ATOM 1452 C C . ASP A 1 176 ? 16.738 7.752 -21.675 1.00 94.25 176 ASP A C 1
ATOM 1454 O O . ASP A 1 176 ? 16.272 8.287 -22.682 1.00 94.25 176 ASP A O 1
ATOM 1458 N N . CYS A 1 177 ? 16.177 7.879 -20.467 1.00 93.50 177 CYS A N 1
ATOM 1459 C CA . CYS A 1 177 ? 14.905 8.533 -20.171 1.00 93.50 177 CYS A CA 1
ATOM 1460 C C . CYS A 1 177 ? 13.696 7.856 -20.834 1.00 93.50 177 CYS A C 1
ATOM 1462 O O . CYS A 1 177 ? 12.609 8.435 -20.823 1.00 93.50 177 CYS A O 1
ATOM 1464 N N . ALA A 1 178 ? 13.845 6.667 -21.431 1.00 94.19 178 ALA A N 1
ATOM 1465 C CA . ALA A 1 178 ? 12.739 5.967 -22.066 1.00 94.19 178 ALA A CA 1
ATOM 1466 C C . ALA A 1 178 ? 11.804 5.389 -21.002 1.00 94.19 178 ALA A C 1
ATOM 1468 O O . ALA A 1 178 ? 12.239 4.750 -20.043 1.00 94.19 178 ALA A O 1
ATOM 1469 N N . LEU A 1 179 ? 10.502 5.596 -21.189 1.00 93.38 179 LEU A N 1
ATOM 1470 C CA . LEU A 1 179 ? 9.471 5.000 -20.352 1.00 93.38 179 LEU A CA 1
ATOM 1471 C C . LEU A 1 179 ? 8.882 3.768 -21.020 1.00 93.38 179 LEU A C 1
ATOM 1473 O O . LEU A 1 179 ? 8.509 3.794 -22.192 1.00 93.38 179 LEU A O 1
ATOM 1477 N N . LYS A 1 180 ? 8.727 2.706 -20.233 1.00 95.06 180 LYS A N 1
ATOM 1478 C CA . LYS A 1 180 ? 8.044 1.484 -20.657 1.00 95.06 180 LYS A CA 1
ATOM 1479 C C . LYS A 1 180 ? 6.975 1.072 -19.665 1.00 95.06 180 LYS A C 1
ATOM 1481 O O . LYS A 1 180 ? 7.167 1.194 -18.455 1.00 95.06 180 LYS A O 1
ATOM 1486 N N . PHE A 1 181 ? 5.879 0.554 -20.208 1.00 93.56 181 PHE A N 1
ATOM 1487 C CA . PHE A 1 181 ? 4.700 0.119 -19.470 1.00 93.56 181 PHE A CA 1
ATOM 1488 C C . PHE A 1 181 ? 4.493 -1.377 -19.670 1.00 93.56 181 PHE A C 1
ATOM 1490 O O . PHE A 1 181 ? 4.455 -1.856 -20.805 1.00 93.56 181 PHE A O 1
ATOM 1497 N N . TRP A 1 182 ? 4.314 -2.107 -18.577 1.00 94.25 182 TRP A N 1
ATOM 1498 C CA . TRP A 1 182 ? 4.217 -3.561 -18.570 1.00 94.25 182 TRP A CA 1
ATOM 1499 C C . TRP A 1 182 ? 2.926 -3.999 -17.893 1.00 94.25 182 TRP A C 1
ATOM 1501 O O . TRP A 1 182 ? 2.664 -3.634 -16.747 1.00 94.25 182 TRP A O 1
ATOM 1511 N N . ASP A 1 183 ? 2.129 -4.811 -18.578 1.00 92.00 183 ASP A N 1
ATOM 1512 C CA . ASP A 1 183 ? 0.935 -5.408 -17.989 1.00 92.00 183 ASP A CA 1
ATOM 1513 C C . ASP A 1 183 ? 1.329 -6.670 -17.209 1.00 92.00 183 ASP A C 1
ATOM 1515 O O . ASP A 1 183 ? 1.822 -7.637 -17.796 1.00 92.00 183 ASP A O 1
ATOM 1519 N N . THR A 1 184 ? 1.106 -6.684 -15.893 1.00 90.00 184 THR A N 1
ATOM 1520 C CA . THR A 1 184 ? 1.500 -7.828 -15.052 1.00 90.00 184 THR A CA 1
ATOM 1521 C C . THR A 1 184 ? 0.608 -9.060 -15.246 1.00 90.00 184 THR A C 1
ATOM 1523 O O . THR A 1 184 ? 1.065 -10.179 -15.016 1.00 90.00 184 THR A O 1
ATOM 1526 N N . GLN A 1 185 ? -0.637 -8.889 -15.713 1.00 89.75 18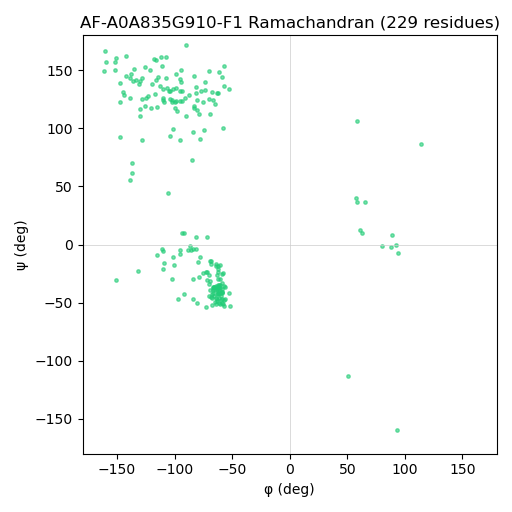5 GLN A N 1
ATOM 1527 C CA . GLN A 1 185 ? -1.565 -9.994 -15.971 1.00 89.75 185 GLN A CA 1
ATOM 1528 C C . GLN A 1 185 ? -1.267 -10.652 -17.318 1.00 89.75 185 GLN A C 1
ATOM 1530 O O . GLN A 1 185 ? -1.134 -11.873 -17.401 1.00 89.75 185 GLN A O 1
ATOM 1535 N N . SER A 1 186 ? -1.147 -9.840 -18.375 1.00 91.12 186 SER A N 1
ATOM 1536 C CA . SER A 1 186 ? -0.865 -10.342 -19.727 1.00 91.12 186 SER A CA 1
ATOM 1537 C C . SER A 1 186 ? 0.612 -10.673 -19.954 1.00 91.12 186 SER A C 1
ATOM 1539 O O . SER A 1 186 ? 0.926 -11.391 -20.901 1.00 91.12 186 SER A O 1
ATOM 1541 N N . LYS A 1 187 ? 1.499 -10.196 -19.069 1.00 93.25 187 LYS A N 1
ATOM 1542 C CA . LYS A 1 187 ? 2.960 -10.370 -19.123 1.00 93.25 187 LYS A CA 1
ATOM 1543 C C . LYS A 1 187 ? 3.579 -9.819 -20.409 1.00 93.25 187 LYS A C 1
ATOM 1545 O O . LYS A 1 187 ? 4.513 -10.403 -20.952 1.00 93.25 187 LYS A O 1
ATOM 1550 N N . ASN A 1 188 ? 3.043 -8.700 -20.892 1.00 92.12 188 ASN A N 1
ATOM 1551 C CA . ASN A 1 188 ? 3.470 -8.052 -22.129 1.00 92.12 188 ASN A CA 1
ATOM 1552 C C . ASN A 1 188 ? 3.829 -6.582 -21.903 1.00 92.12 188 ASN A C 1
ATOM 1554 O O . ASN A 1 188 ? 3.272 -5.908 -21.032 1.00 92.12 188 ASN A O 1
ATOM 1558 N N . GLU A 1 189 ? 4.718 -6.074 -22.757 1.00 93.06 189 GLU A N 1
ATOM 1559 C CA . GLU A 1 189 ? 4.919 -4.637 -22.943 1.00 93.06 189 GLU A CA 1
ATOM 1560 C C . GLU A 1 189 ? 3.656 -4.037 -23.581 1.00 93.06 189 GLU A C 1
ATOM 1562 O O . GLU A 1 189 ? 3.205 -4.498 -24.630 1.00 93.06 189 GLU A O 1
ATOM 1567 N N . ILE A 1 190 ? 3.068 -3.030 -22.938 1.00 89.31 190 ILE A N 1
ATOM 1568 C CA . ILE A 1 190 ? 1.902 -2.302 -23.457 1.00 89.31 190 ILE A CA 1
ATOM 1569 C C . ILE A 1 190 ? 2.369 -1.213 -24.422 1.00 89.31 190 ILE A C 1
ATOM 1571 O O . ILE A 1 190 ? 1.788 -1.025 -25.489 1.00 89.31 190 ILE A O 1
ATOM 1575 N N . SER A 1 191 ? 3.386 -0.455 -24.011 1.00 80.81 191 SER A N 1
ATOM 1576 C CA . SER A 1 191 ? 3.875 0.703 -24.747 1.00 80.81 191 SER A CA 1
ATOM 1577 C C . SER A 1 191 ? 5.287 1.088 -24.308 1.00 80.81 191 SER A C 1
ATOM 1579 O O . SER A 1 191 ? 5.656 0.913 -23.144 1.00 80.81 191 SER A O 1
ATOM 1581 N N . SER A 1 192 ? 6.047 1.648 -25.244 1.00 81.38 192 SER A N 1
ATOM 1582 C CA . SER A 1 192 ? 7.437 2.095 -25.065 1.00 81.38 192 SER A CA 1
ATOM 1583 C C . SER A 1 192 ? 7.816 3.266 -25.970 1.00 81.38 192 SER A C 1
ATOM 1585 O O . SER A 1 192 ? 8.634 4.108 -25.610 1.00 81.38 192 SER A O 1
ATOM 1587 N N . ASN A 1 193 ? 7.213 3.360 -27.156 1.00 84.00 193 ASN A N 1
ATOM 1588 C CA . ASN A 1 193 ? 7.568 4.387 -28.126 1.00 84.00 193 ASN A CA 1
ATOM 1589 C C . ASN A 1 193 ? 6.904 5.73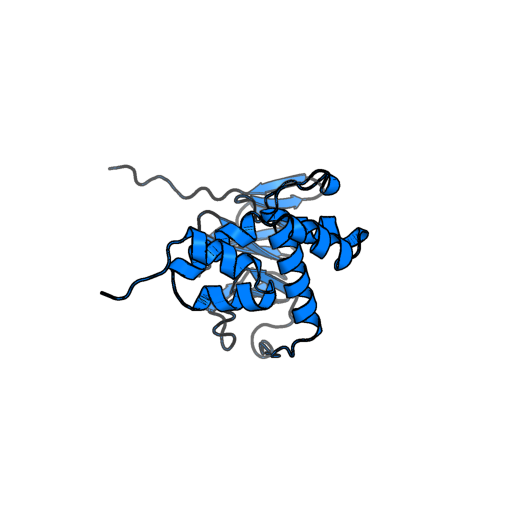0 -27.808 1.00 84.00 193 ASN A C 1
ATOM 1591 O O . ASN A 1 193 ? 5.680 5.832 -27.773 1.00 84.00 193 ASN A O 1
ATOM 1595 N N . GLY A 1 194 ? 7.723 6.776 -27.668 1.00 84.44 194 GLY A N 1
ATOM 1596 C CA . GLY A 1 194 ? 7.258 8.160 -27.529 1.00 84.44 194 GLY A CA 1
ATOM 1597 C C . GLY A 1 194 ? 6.979 8.609 -26.094 1.00 84.44 194 GLY A C 1
ATOM 1598 O O . GLY A 1 194 ? 6.459 9.706 -25.908 1.00 84.44 194 GLY A O 1
ATOM 1599 N N . PHE A 1 195 ? 7.335 7.797 -25.097 1.00 89.31 195 PHE A N 1
ATOM 1600 C CA . PHE A 1 195 ? 7.179 8.124 -23.683 1.00 89.31 195 PHE A CA 1
ATOM 1601 C C . PHE A 1 195 ? 8.552 8.362 -23.060 1.00 89.31 195 PHE A C 1
ATOM 1603 O O . PHE A 1 195 ? 9.431 7.506 -23.155 1.00 89.31 195 PHE A O 1
ATOM 1610 N N . PHE A 1 196 ? 8.727 9.520 -22.421 1.00 90.88 196 PHE A N 1
ATOM 1611 C CA . PHE A 1 196 ? 9.998 9.907 -21.815 1.00 90.88 196 PHE A CA 1
ATOM 1612 C C . PHE A 1 196 ? 9.793 10.568 -20.456 1.00 90.88 196 PHE A C 1
ATOM 1614 O 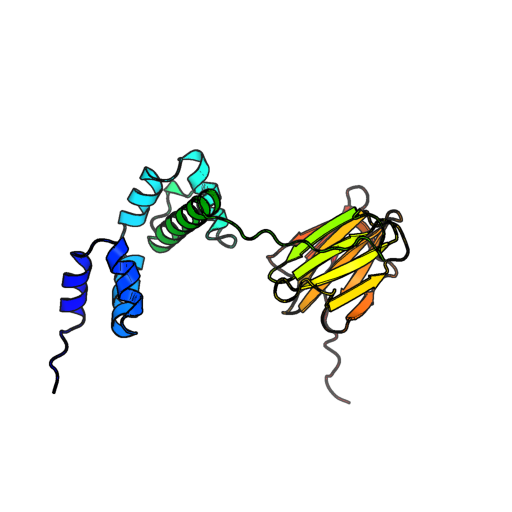O . PHE A 1 196 ? 8.829 11.314 -20.266 1.00 90.88 196 PHE A O 1
ATOM 1621 N N . ALA A 1 197 ? 10.705 10.300 -19.528 1.00 90.75 197 ALA A N 1
ATOM 1622 C CA . ALA A 1 197 ? 10.820 11.011 -18.262 1.00 90.75 197 ALA A CA 1
ATOM 1623 C C . ALA A 1 197 ? 12.214 10.822 -17.654 1.00 90.75 197 ALA A C 1
ATOM 1625 O O . ALA A 1 197 ? 12.895 9.839 -17.920 1.00 90.75 197 ALA A O 1
ATOM 1626 N N . ASN A 1 198 ? 12.602 11.750 -16.790 1.00 90.31 198 ASN A N 1
ATOM 1627 C CA . ASN A 1 198 ? 13.750 11.649 -15.896 1.00 90.31 198 ASN A CA 1
ATOM 1628 C C . ASN A 1 198 ? 13.404 10.892 -14.606 1.00 90.31 198 ASN A C 1
ATOM 1630 O O . ASN A 1 198 ? 14.277 10.285 -13.993 1.00 90.31 198 ASN A O 1
ATOM 1634 N N . SER A 1 199 ? 12.148 10.969 -14.162 1.00 90.44 199 SER A N 1
ATOM 1635 C CA . SER A 1 199 ? 11.649 10.292 -12.964 1.00 90.44 199 SER A CA 1
ATOM 1636 C C . SER A 1 199 ? 10.161 10.001 -13.091 1.00 90.44 199 SER A C 1
ATOM 1638 O O . SER A 1 199 ? 9.454 10.660 -13.860 1.00 90.44 199 SER A O 1
ATOM 1640 N N . ILE A 1 200 ? 9.692 9.006 -12.341 1.00 91.31 200 ILE A N 1
ATOM 1641 C CA . ILE A 1 200 ? 8.289 8.596 -12.314 1.00 91.31 200 ILE A CA 1
ATOM 1642 C C . ILE A 1 200 ? 7.711 8.689 -10.904 1.00 91.31 200 ILE A C 1
ATOM 1644 O O . ILE A 1 200 ? 8.409 8.533 -9.907 1.00 91.31 200 ILE A O 1
ATOM 1648 N N . SER A 1 201 ? 6.414 8.954 -10.813 1.00 87.62 201 SER A N 1
ATOM 1649 C CA . SER A 1 201 ? 5.652 8.837 -9.572 1.00 87.62 201 SER A CA 1
ATOM 1650 C C . SER A 1 201 ? 4.246 8.355 -9.895 1.00 87.62 201 SER A C 1
ATOM 1652 O O . SER A 1 201 ? 3.593 8.890 -10.795 1.00 87.62 201 SER A O 1
ATOM 1654 N N . SER A 1 202 ? 3.784 7.336 -9.177 1.00 83.25 202 SER A N 1
ATOM 1655 C CA . SER A 1 202 ? 2.412 6.844 -9.248 1.00 83.25 202 SER A CA 1
ATOM 1656 C C . SER A 1 202 ? 1.648 7.230 -7.979 1.00 83.25 202 SER A C 1
ATOM 1658 O O . SER A 1 202 ? 2.206 7.284 -6.883 1.00 83.25 202 SER A O 1
ATOM 1660 N N . GLY A 1 203 ? 0.364 7.558 -8.133 1.00 69.00 203 GLY A N 1
ATOM 1661 C CA . GLY A 1 203 ? -0.517 7.919 -7.022 1.00 69.00 203 GLY A CA 1
ATOM 1662 C C . GLY A 1 203 ? -1.660 6.924 -6.838 1.00 69.00 203 GLY A C 1
ATOM 1663 O O . GLY A 1 203 ? -2.268 6.481 -7.811 1.00 69.00 203 GLY A O 1
ATOM 1664 N N . GLU A 1 204 ? -2.011 6.631 -5.582 1.00 56.94 204 GLU A N 1
ATOM 1665 C CA . GLU A 1 204 ? -3.137 5.750 -5.214 1.00 56.94 204 GLU A CA 1
ATOM 1666 C C . GLU A 1 204 ? -4.518 6.361 -5.543 1.00 56.94 204 GLU A C 1
ATOM 1668 O O . GLU A 1 204 ? -5.528 5.662 -5.589 1.00 56.94 204 GLU A O 1
ATOM 1673 N N . CYS A 1 205 ? -4.575 7.667 -5.825 1.00 51.94 205 CYS A N 1
ATOM 1674 C CA . CYS A 1 205 ? -5.809 8.445 -5.953 1.00 51.94 205 CYS A CA 1
ATOM 1675 C C . CYS A 1 205 ? -6.193 8.803 -7.400 1.00 51.94 205 CYS A C 1
ATOM 1677 O O . CYS A 1 205 ? -6.640 9.930 -7.612 1.00 51.94 205 CYS A O 1
ATOM 1679 N N . ARG A 1 206 ? -6.095 7.847 -8.347 1.00 47.34 206 ARG A N 1
ATOM 1680 C CA . ARG A 1 206 ? -6.678 7.838 -9.724 1.00 47.34 206 ARG A CA 1
ATOM 1681 C C . ARG A 1 206 ? -5.675 7.869 -10.887 1.00 47.34 206 ARG A C 1
ATOM 1683 O O . ARG A 1 206 ? -5.482 8.900 -11.519 1.00 47.34 206 ARG A O 1
ATOM 1690 N N . HIS A 1 207 ? -5.203 6.688 -11.284 1.00 57.00 207 HIS A N 1
ATOM 1691 C CA . HIS A 1 207 ? -4.802 6.375 -12.667 1.00 57.00 207 HIS A CA 1
ATOM 1692 C C . HIS A 1 207 ? -3.664 7.200 -13.280 1.00 57.00 207 HIS A C 1
ATOM 1694 O O . HIS A 1 207 ? -3.445 7.058 -14.478 1.00 57.00 207 HIS A O 1
ATOM 1700 N N . PHE A 1 208 ? -2.903 7.993 -12.523 1.00 57.50 208 PHE A N 1
ATOM 1701 C CA . PHE A 1 208 ? -1.820 8.774 -13.112 1.00 57.50 208 PHE A CA 1
ATOM 1702 C C . PHE A 1 208 ? -0.445 8.188 -12.798 1.00 57.50 208 PHE A C 1
ATOM 1704 O O . PHE A 1 208 ? -0.107 7.886 -11.652 1.00 57.50 208 PHE A O 1
ATOM 1711 N N . CYS A 1 209 ? 0.359 8.068 -13.847 1.00 65.88 209 CYS A N 1
ATOM 1712 C CA . CYS A 1 209 ? 1.808 8.076 -13.740 1.00 65.88 209 CYS A CA 1
ATOM 1713 C C . CYS A 1 209 ? 2.257 9.490 -14.119 1.00 65.88 209 CYS A C 1
ATOM 1715 O O . CYS A 1 209 ? 1.928 9.959 -15.208 1.00 65.88 209 CYS A O 1
ATOM 1717 N N . ILE A 1 210 ? 2.967 10.184 -13.233 1.00 76.00 210 ILE A N 1
ATOM 1718 C CA . ILE A 1 210 ? 3.608 11.460 -13.558 1.00 76.00 210 ILE A CA 1
ATOM 1719 C C . ILE A 1 210 ? 5.041 11.169 -13.974 1.00 76.00 210 ILE A C 1
ATOM 1721 O O . ILE A 1 210 ? 5.784 10.560 -13.211 1.00 76.00 210 ILE A O 1
ATOM 1725 N N . GLY A 1 211 ? 5.414 11.607 -15.172 1.00 72.44 211 GLY A N 1
ATOM 1726 C CA . GLY A 1 211 ? 6.804 11.700 -15.599 1.00 72.44 211 GLY A CA 1
ATOM 1727 C C . GLY A 1 211 ? 7.288 13.144 -15.517 1.00 72.44 211 GLY A C 1
ATOM 1728 O O . GLY A 1 211 ? 6.664 14.012 -16.127 1.00 72.44 211 GLY A O 1
ATOM 1729 N N . ASP A 1 212 ? 8.375 13.417 -14.794 1.00 81.75 212 ASP A N 1
ATOM 1730 C CA . ASP A 1 212 ? 9.075 14.706 -14.900 1.00 81.75 212 ASP A CA 1
ATOM 1731 C C . ASP A 1 212 ? 10.103 14.643 -16.028 1.00 81.75 212 ASP A C 1
ATOM 1733 O O . ASP A 1 212 ? 10.937 13.746 -16.040 1.00 81.75 212 ASP A O 1
ATOM 1737 N N . MET A 1 213 ? 10.088 15.598 -16.954 1.00 80.00 213 MET A N 1
ATOM 1738 C CA . MET A 1 213 ? 11.110 15.736 -17.994 1.00 80.00 213 MET A CA 1
ATOM 1739 C C . MET A 1 213 ? 11.643 17.167 -18.000 1.00 80.00 213 MET A C 1
ATOM 1741 O O . MET A 1 213 ? 11.122 18.050 -18.681 1.00 80.00 213 MET A O 1
ATOM 1745 N N . GLY A 1 214 ? 12.687 17.410 -17.209 1.00 79.31 214 GLY A N 1
ATOM 1746 C CA . GLY A 1 214 ? 13.335 18.719 -17.125 1.00 79.31 214 GLY A CA 1
ATOM 1747 C C . GLY A 1 214 ? 12.438 19.812 -16.534 1.00 79.31 214 GLY A C 1
ATOM 1748 O O . GLY A 1 214 ? 12.498 20.953 -16.991 1.00 79.31 214 GLY A O 1
ATOM 1749 N N . GLY A 1 215 ? 11.603 19.475 -15.544 1.00 79.88 215 GLY A N 1
ATOM 1750 C CA . GLY A 1 215 ? 10.669 20.393 -14.887 1.00 79.88 215 GLY A CA 1
ATOM 1751 C C . GLY A 1 215 ? 9.272 20.430 -15.511 1.00 79.88 215 GLY A C 1
ATOM 1752 O O . GLY A 1 215 ? 8.415 21.180 -15.040 1.00 79.88 215 GLY A O 1
ATOM 1753 N N . ILE A 1 216 ? 9.027 19.650 -16.568 1.00 83.88 216 ILE A N 1
ATOM 1754 C CA . ILE A 1 216 ? 7.700 19.477 -17.162 1.00 83.88 216 ILE A CA 1
ATOM 1755 C C . ILE A 1 216 ? 7.088 18.193 -16.611 1.00 83.88 216 ILE A C 1
ATOM 1757 O O . ILE A 1 216 ? 7.557 17.098 -16.916 1.00 83.88 216 ILE A O 1
ATOM 1761 N N . LEU A 1 217 ? 6.001 18.338 -15.853 1.00 86.25 217 LEU A N 1
ATOM 1762 C CA . LEU A 1 217 ? 5.217 17.211 -15.358 1.00 86.25 217 LEU A CA 1
ATOM 1763 C C . LEU A 1 217 ? 4.228 16.751 -16.431 1.00 86.25 217 LEU A C 1
ATOM 1765 O O . LEU A 1 217 ? 3.340 17.503 -16.835 1.00 86.25 217 LEU A O 1
ATOM 1769 N N . THR A 1 218 ? 4.367 15.502 -16.866 1.00 84.44 218 THR A N 1
ATOM 1770 C CA . THR A 1 218 ? 3.460 14.853 -17.818 1.00 84.44 218 THR A CA 1
ATOM 1771 C C . THR A 1 218 ? 2.643 13.796 -17.095 1.00 84.44 218 THR A C 1
ATOM 1773 O O . THR A 1 218 ? 3.206 12.887 -16.497 1.00 84.44 218 THR A O 1
ATOM 1776 N N . SER A 1 219 ? 1.318 13.912 -17.155 1.00 84.00 219 SER A N 1
ATOM 1777 C CA . SER A 1 219 ? 0.384 12.923 -16.612 1.00 84.00 219 SER A CA 1
ATOM 1778 C C . SER A 1 219 ? 0.024 11.902 -17.685 1.00 84.00 219 SER A C 1
ATOM 1780 O O . SER A 1 219 ? -0.466 12.279 -18.750 1.00 84.00 219 SER A O 1
ATOM 1782 N N . TYR A 1 220 ? 0.202 10.619 -17.387 1.00 82.56 220 TYR A N 1
ATOM 1783 C CA . TYR A 1 220 ? -0.229 9.510 -18.234 1.00 82.56 220 TYR A CA 1
ATOM 1784 C C . TYR A 1 220 ? -1.492 8.866 -17.664 1.00 82.56 220 TYR A C 1
ATOM 1786 O O . TYR A 1 220 ? -1.531 8.549 -16.479 1.00 82.56 220 TYR A O 1
ATOM 1794 N N . GLU A 1 221 ? -2.495 8.648 -18.514 1.00 80.50 221 GLU A N 1
ATOM 1795 C CA . GLU A 1 221 ? -3.749 7.969 -18.175 1.00 80.50 221 GLU A CA 1
ATOM 1796 C C . GLU A 1 221 ? -3.906 6.719 -19.046 1.00 80.50 221 GLU A C 1
ATOM 1798 O O . GLU A 1 221 ? -3.622 6.737 -20.249 1.00 80.50 221 GLU A O 1
ATOM 1803 N N . ARG A 1 222 ? -4.359 5.615 -18.445 1.00 74.06 222 ARG A N 1
ATOM 1804 C CA . ARG A 1 222 ? -4.675 4.393 -19.184 1.00 74.06 222 ARG A CA 1
ATOM 1805 C C . ARG A 1 222 ? -6.057 4.547 -19.807 1.00 74.06 222 ARG A C 1
ATOM 1807 O O . ARG A 1 222 ? -7.053 4.582 -19.099 1.00 74.06 222 ARG A O 1
ATOM 1814 N N . VAL A 1 223 ? -6.119 4.558 -21.133 1.00 73.56 223 VAL A N 1
ATOM 1815 C CA . VAL A 1 223 ? -7.385 4.472 -21.865 1.00 73.56 223 VAL A CA 1
ATOM 1816 C C . VAL A 1 223 ? -7.535 3.036 -22.355 1.00 73.56 223 VAL A C 1
ATOM 1818 O O . VAL A 1 223 ? -6.914 2.642 -23.341 1.00 73.56 223 VAL A O 1
ATOM 1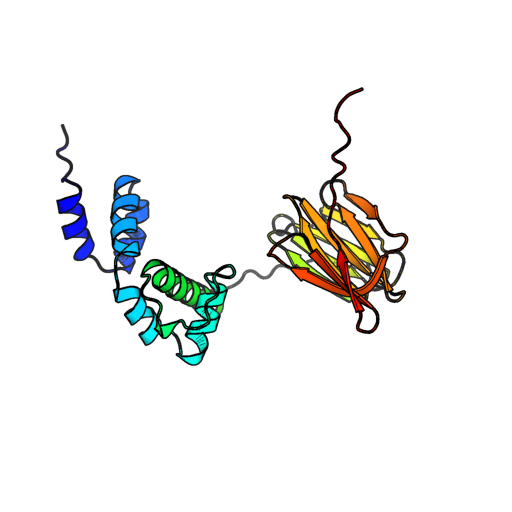821 N N . ASP A 1 224 ? -8.319 2.221 -21.648 1.00 66.44 224 ASP A N 1
ATOM 1822 C CA . ASP A 1 224 ? -8.696 0.905 -22.166 1.00 66.44 224 ASP A CA 1
ATOM 1823 C C . ASP A 1 224 ? -9.504 1.107 -23.463 1.00 66.44 224 ASP A C 1
ATOM 1825 O O . ASP A 1 224 ? -10.434 1.914 -23.512 1.00 66.44 224 ASP A O 1
ATOM 1829 N N . ASN A 1 225 ? -9.140 0.401 -24.540 1.00 54.53 225 ASN A N 1
ATOM 1830 C CA . ASN A 1 225 ? -9.850 0.483 -25.817 1.00 54.53 225 ASN A CA 1
ATOM 1831 C C . ASN A 1 225 ? -11.335 0.116 -25.625 1.00 54.53 225 ASN A C 1
ATOM 1833 O O . ASN A 1 225 ? -11.696 -1.058 -25.626 1.00 54.53 225 ASN A O 1
ATOM 1837 N N . LEU A 1 226 ? -12.214 1.118 -25.539 1.00 48.00 226 LEU A N 1
ATOM 1838 C CA . LEU A 1 226 ? -13.676 0.959 -25.533 1.00 48.00 226 LEU A CA 1
ATOM 1839 C C . LEU A 1 226 ? -14.250 0.547 -26.906 1.00 48.00 226 LEU A C 1
ATOM 1841 O O . LEU A 1 226 ? -15.465 0.459 -27.079 1.00 48.00 226 LEU A O 1
ATOM 1845 N N . TYR A 1 227 ? -13.403 0.254 -27.895 1.00 44.53 227 TYR A N 1
ATOM 1846 C CA . TYR A 1 227 ? -13.833 -0.204 -29.214 1.00 44.53 227 TYR A CA 1
ATOM 1847 C C . TYR A 1 227 ? -14.062 -1.717 -29.240 1.00 44.53 227 TYR A C 1
ATOM 1849 O O . TYR A 1 227 ? -13.305 -2.474 -29.832 1.00 44.53 227 TYR A O 1
ATOM 1857 N N . ASN A 1 228 ? -15.155 -2.134 -28.607 1.00 43.91 228 ASN A N 1
ATOM 1858 C CA . ASN A 1 228 ? -15.940 -3.301 -29.009 1.00 43.91 228 ASN A CA 1
ATOM 1859 C C . ASN A 1 228 ? -17.431 -2.953 -28.875 1.00 43.91 228 ASN A C 1
ATOM 1861 O O . ASN A 1 228 ? -18.199 -3.622 -28.189 1.00 43.91 228 ASN A O 1
ATOM 1865 N N . ILE A 1 229 ? -17.848 -1.868 -29.531 1.00 44.28 229 ILE A N 1
ATOM 1866 C CA . ILE A 1 229 ? -19.256 -1.642 -29.858 1.00 44.28 229 ILE A CA 1
ATOM 1867 C C . ILE A 1 229 ? -19.413 -1.953 -31.346 1.00 44.28 229 ILE A C 1
ATOM 1869 O O . ILE A 1 229 ? -19.159 -1.104 -32.190 1.00 44.28 229 ILE A O 1
ATOM 1873 N N . GLY A 1 230 ? -19.793 -3.202 -31.619 1.00 48.12 230 GLY A N 1
ATOM 1874 C CA . GLY A 1 230 ? -20.575 -3.635 -32.778 1.00 48.12 230 GLY A CA 1
ATOM 1875 C C . GLY A 1 230 ? -20.036 -3.355 -34.183 1.00 48.12 230 GLY A C 1
ATOM 1876 O O . GLY A 1 230 ? -20.236 -2.274 -34.730 1.00 48.12 230 GLY A O 1
ATOM 1877 N N . THR A 1 231 ? -19.557 -4.416 -34.830 1.00 39.59 231 THR A N 1
ATOM 1878 C CA . THR A 1 231 ? -19.888 -4.701 -36.237 1.00 39.59 231 THR A CA 1
ATOM 1879 C C . THR A 1 231 ? -20.378 -6.128 -36.345 1.00 39.59 231 THR A C 1
ATOM 1881 O O . THR A 1 231 ? -19.665 -7.000 -35.797 1.00 39.59 231 THR A O 1
#